Protein AF-A0A165K5C7-F1 (afdb_monomer)

pLDDT: mean 71.07, std 18.51, range [29.89, 95.25]

Secondary structure (DSSP, 8-state):
--HHHHHHHHHHHHHHHHHHHHHHHHHHHHHHHHHS-----S-THHHHHHHHHHHHHHHHHHHHHHHT--SSS-SEEE-SSSEEE-GGGHHHHIIIIIHHHHHHHHHHHHTHHHHHHHHTT-EEE-TT-TT-EEE-SSPPP----SHHHHHHHHHHHHTHHHHHHHHHHHHHHHHHHHHHHS------HHHHHHHHHHHHTHHHHHHHHHHHH-TTTTTHHHHHHTTS--------------------------------

Foldseek 3Di:
DDPVQVVQALVCLLPQLLLLLVLLVLLVVLCCCQLLVDDDDPDCVVVVVSVVVSNVLSVVLSVVLVVVDDPVDDQWDDDPPGIYGDPVVVVSVCSSHVVSLVSSLVSLVVVVVSVVQLVVVQFDQDNVHSPPTHRHPDDDDDPDDDCPVVSSVLSNLSSVLSVLSNVLRVQQSVVVCCCPPVPPVDDPPVSNVVSVVSNVCSVVVVVVSCCVSCVPVVCNVVVVVVPDDDDDDDPPDDDDPDDDPDDDPDDDDDDDDDDD

Nearest PDB structures (foldseek):
  6iiu-assembly1_A  TM=5.988E-01  e=6.735E-03  Escherichia coli
  8g94-assembly1_A  TM=5.878E-01  e=1.119E-01  Homo sapiens
  7sf8-assembly1_A  TM=6.442E-01  e=2.002E-01  Homo sapiens
  7td4-assembly1_R  TM=5.912E-01  e=3.250E-01  Homo sapiens
  7wxu-assembly1_R  TM=5.913E-01  e=6.880E+00  Homo sapiens

Mean predicted aligned error: 14.55 Å

Solvent-accessible surface area (backbone atoms only — not comparable to full-atom values): 15704 Å² total; per-residue (Å²): 134,61,71,66,52,55,52,52,22,51,52,45,57,59,48,61,29,48,58,28,48,52,52,29,50,52,39,52,52,49,44,41,38,66,72,50,62,48,78,78,71,95,59,68,60,63,64,51,49,53,52,52,53,52,51,50,52,42,53,53,50,52,52,50,52,66,72,67,55,53,94,92,49,67,64,58,38,82,48,102,88,51,44,35,75,24,77,90,48,51,78,56,49,38,76,48,32,52,49,37,45,50,53,24,42,52,50,26,57,57,51,50,56,59,50,56,36,55,76,66,65,28,65,54,61,46,91,92,42,59,85,52,73,46,78,47,95,68,83,71,86,81,87,79,88,64,74,63,61,60,51,52,55,52,50,57,58,61,50,50,55,36,52,53,48,41,69,29,44,47,57,38,50,52,53,50,48,44,59,71,74,62,78,54,92,77,68,60,67,68,61,55,49,51,30,50,52,45,39,68,43,45,64,58,51,54,52,51,49,47,50,74,72,41,40,69,81,72,47,57,50,58,64,62,51,75,77,56,76,87,78,78,88,72,85,82,76,82,80,77,83,76,82,79,83,81,77,84,84,77,84,76,86,87,81,85,83,88,88,135

Organism: NCBI:txid1314781

Sequence (260 aa):
MGDAGRMVGAIKVLTDSGSSMYSLAIAVHTFFVIVLRWMPPKNFRIPAMVVVLSWTYRLVFYAAIMGAKRPEEPLFTPTPFWCWISAAYGYARIPAFYLWLWSSTGLSILLYVPLFLCIRGNLEIDPTRPWRVALRRTPTPIEVIGPAIRIADQSRKMLMYPVVYVVLSVPFSVIRWVATFKATHVVTTPWYFLCICLHNCEGLANVLLLALTRPSILGFAMAASRGQGPIVDEPTELRFVQEDPGIPRASRRSGVDSTG

Radius of gyration: 29.46 Å; Cα contacts (8 Å, |Δi|>4): 177; chains: 1; bounding box: 70×43×120 Å

Structure (mmCIF, N/CA/C/O backbone):
data_AF-A0A165K5C7-F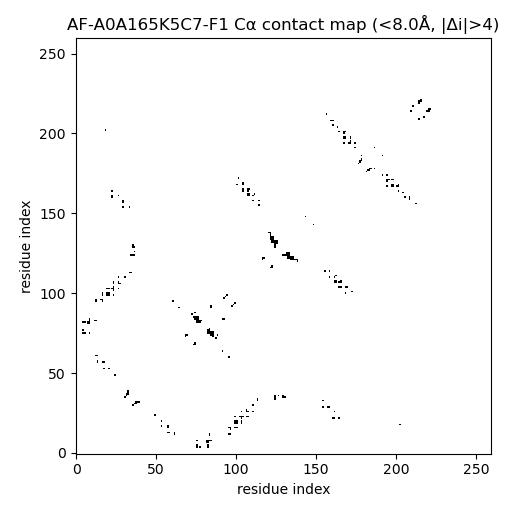1
#
_entry.id   AF-A0A165K5C7-F1
#
loop_
_atom_site.group_PDB
_atom_site.id
_atom_site.type_symbol
_atom_site.label_atom_id
_atom_site.label_alt_id
_atom_site.label_comp_id
_atom_site.label_asym_id
_atom_site.label_entity_id
_atom_site.label_seq_id
_atom_site.pdbx_PDB_ins_code
_atom_site.Cartn_x
_atom_site.Cartn_y
_atom_site.Cartn_z
_atom_site.occupancy
_atom_site.B_iso_or_equiv
_atom_site.auth_seq_id
_atom_site.auth_comp_id
_atom_site.auth_asym_id
_atom_site.auth_atom_id
_atom_site.pdbx_PDB_model_num
ATOM 1 N N . MET A 1 1 ? 22.311 -7.201 -19.998 1.00 55.28 1 MET A N 1
ATOM 2 C CA . MET A 1 1 ? 21.533 -7.127 -18.741 1.00 55.28 1 MET A CA 1
ATOM 3 C C . MET A 1 1 ? 21.196 -8.554 -18.345 1.00 55.28 1 MET A C 1
ATOM 5 O O . MET A 1 1 ? 20.524 -9.216 -19.121 1.00 55.28 1 MET A O 1
ATOM 9 N N . GLY A 1 2 ? 21.773 -9.062 -17.252 1.00 71.62 2 GLY A N 1
ATOM 10 C CA . GLY A 1 2 ? 21.650 -10.480 -16.888 1.00 71.62 2 GLY A CA 1
ATOM 11 C C . GLY A 1 2 ? 20.235 -10.868 -16.449 1.00 71.62 2 GLY A C 1
ATOM 12 O O . GLY A 1 2 ? 19.449 -10.008 -16.039 1.00 71.62 2 GLY A O 1
ATOM 13 N N . ASP A 1 3 ? 19.930 -12.164 -16.497 1.00 77.06 3 ASP A N 1
ATOM 14 C CA . ASP A 1 3 ? 18.620 -12.724 -16.135 1.00 77.06 3 ASP A CA 1
ATOM 15 C C . ASP A 1 3 ? 18.185 -12.356 -14.707 1.00 77.06 3 ASP A C 1
ATOM 17 O O . ASP A 1 3 ? 17.008 -12.082 -14.461 1.00 77.06 3 ASP A O 1
ATOM 21 N N . ALA A 1 4 ? 19.147 -12.198 -13.792 1.00 81.06 4 ALA A N 1
ATOM 22 C CA . ALA A 1 4 ? 18.910 -11.774 -12.413 1.00 81.06 4 ALA A CA 1
ATOM 23 C C . ALA A 1 4 ? 18.189 -10.414 -12.304 1.00 81.06 4 ALA A C 1
ATOM 25 O O . ALA A 1 4 ? 17.274 -10.256 -11.498 1.00 81.06 4 ALA A O 1
ATOM 26 N N . GLY A 1 5 ? 18.539 -9.433 -13.146 1.00 80.06 5 GLY A N 1
ATOM 27 C CA . GLY A 1 5 ? 17.901 -8.112 -13.114 1.00 80.06 5 GLY A CA 1
ATOM 28 C C . GLY A 1 5 ? 16.431 -8.166 -13.535 1.00 80.06 5 GLY A C 1
ATOM 29 O O . GLY A 1 5 ? 15.583 -7.491 -12.952 1.00 80.06 5 GLY A O 1
ATOM 30 N N . ARG A 1 6 ? 16.113 -9.031 -14.506 1.00 81.31 6 ARG A N 1
ATOM 31 C CA . ARG A 1 6 ? 14.739 -9.246 -14.979 1.00 81.31 6 ARG A CA 1
ATOM 32 C C . ARG A 1 6 ? 13.891 -9.935 -13.913 1.00 81.31 6 ARG A C 1
ATOM 34 O O . ARG A 1 6 ? 12.745 -9.541 -13.724 1.00 81.31 6 ARG A O 1
ATOM 41 N N . MET A 1 7 ? 14.456 -10.908 -13.196 1.00 85.12 7 MET A N 1
ATOM 42 C CA . MET A 1 7 ? 13.775 -11.578 -12.084 1.00 85.12 7 MET A CA 1
ATOM 43 C C . MET A 1 7 ? 13.461 -10.609 -10.943 1.00 85.12 7 MET A C 1
ATOM 45 O O . MET A 1 7 ? 12.312 -10.531 -10.513 1.00 85.12 7 MET A O 1
ATOM 49 N N . VAL A 1 8 ? 14.445 -9.818 -10.500 1.00 87.50 8 VAL A N 1
ATOM 50 C CA . VAL A 1 8 ? 14.244 -8.817 -9.438 1.00 87.50 8 VAL A CA 1
ATOM 51 C C . VAL A 1 8 ? 13.186 -7.793 -9.851 1.00 87.50 8 VAL A C 1
ATOM 53 O O . VAL A 1 8 ? 12.290 -7.495 -9.066 1.00 87.50 8 VAL A O 1
ATOM 56 N N . GLY A 1 9 ? 13.238 -7.295 -11.092 1.00 85.31 9 GLY A N 1
ATOM 57 C CA . GLY A 1 9 ? 12.239 -6.358 -11.611 1.00 85.31 9 GLY A CA 1
ATOM 58 C C . GLY A 1 9 ? 10.826 -6.951 -11.666 1.00 85.31 9 GLY A C 1
ATOM 59 O O . GLY A 1 9 ? 9.867 -6.291 -11.268 1.00 85.31 9 GLY A O 1
ATOM 60 N N . ALA A 1 10 ? 10.693 -8.206 -12.105 1.00 86.62 10 ALA A N 1
ATOM 61 C CA . ALA A 1 10 ? 9.409 -8.900 -12.172 1.00 86.62 10 ALA A CA 1
ATOM 62 C C . ALA A 1 10 ? 8.797 -9.129 -10.784 1.00 86.62 10 ALA A C 1
ATOM 64 O O . ALA A 1 10 ? 7.625 -8.813 -10.576 1.00 86.62 10 ALA A O 1
ATOM 65 N N . ILE A 1 11 ? 9.600 -9.619 -9.833 1.00 88.81 11 ILE A N 1
ATOM 66 C CA . ILE A 1 11 ? 9.176 -9.803 -8.440 1.00 88.81 11 ILE A CA 1
ATOM 67 C C . ILE A 1 11 ? 8.688 -8.470 -7.889 1.00 88.81 11 ILE A C 1
ATOM 69 O O . ILE A 1 11 ? 7.572 -8.390 -7.389 1.00 88.81 11 ILE A O 1
ATOM 73 N N . LYS A 1 12 ? 9.477 -7.411 -8.077 1.00 86.44 12 LYS A N 1
ATOM 74 C CA . LYS A 1 12 ? 9.163 -6.088 -7.552 1.00 86.44 12 LYS A CA 1
ATOM 75 C C . LYS A 1 12 ? 7.816 -5.560 -8.054 1.00 86.44 12 LYS A C 1
ATOM 77 O O . LYS A 1 12 ? 7.024 -5.076 -7.257 1.00 86.44 12 LYS A O 1
ATOM 82 N N . VAL A 1 13 ? 7.502 -5.709 -9.344 1.00 87.00 13 VAL A N 1
ATOM 83 C CA . VAL A 1 13 ? 6.196 -5.295 -9.902 1.00 87.00 13 VAL A CA 1
ATOM 84 C C . VAL A 1 13 ? 5.028 -6.094 -9.306 1.00 87.00 13 VAL A C 1
ATOM 86 O O . VAL A 1 13 ? 3.973 -5.525 -9.024 1.00 87.00 13 VAL A O 1
ATOM 89 N N . LEU A 1 14 ? 5.209 -7.400 -9.089 1.00 88.06 14 LEU A N 1
ATOM 90 C CA . LEU A 1 14 ? 4.179 -8.274 -8.516 1.00 88.06 14 LEU A CA 1
ATOM 91 C C . LEU A 1 14 ? 3.969 -8.058 -7.010 1.00 88.06 14 LEU A C 1
ATOM 93 O O . LEU A 1 14 ? 2.871 -8.307 -6.499 1.00 88.06 14 LEU A O 1
ATOM 97 N N . THR A 1 15 ? 5.005 -7.635 -6.285 1.00 87.81 15 THR A N 1
ATOM 98 C CA . THR A 1 15 ? 4.965 -7.520 -4.822 1.00 87.81 15 THR A CA 1
ATOM 99 C C . THR A 1 15 ? 4.727 -6.100 -4.327 1.00 87.81 15 THR A C 1
ATOM 101 O O . THR A 1 15 ? 3.954 -5.943 -3.386 1.00 87.81 15 THR A O 1
ATOM 104 N N . ASP A 1 16 ? 5.323 -5.076 -4.950 1.00 84.25 16 ASP A N 1
ATOM 105 C CA . ASP A 1 16 ? 5.292 -3.693 -4.440 1.00 84.25 16 ASP A CA 1
ATOM 106 C C . ASP A 1 16 ? 3.865 -3.130 -4.353 1.00 84.25 16 ASP A C 1
ATOM 108 O O . ASP A 1 16 ? 3.520 -2.461 -3.386 1.00 84.25 16 ASP A O 1
ATOM 112 N N . SER A 1 17 ? 3.003 -3.414 -5.334 1.00 87.62 17 SER A N 1
ATOM 113 C CA . SER A 1 17 ? 1.597 -2.974 -5.295 1.00 87.62 17 SER A CA 1
ATOM 114 C C . SER A 1 17 ? 0.776 -3.690 -4.225 1.00 87.62 17 SER A C 1
ATOM 116 O O . SER A 1 17 ? -0.195 -3.132 -3.717 1.00 87.62 17 SER A O 1
ATOM 118 N N . GLY A 1 18 ? 1.157 -4.920 -3.869 1.00 89.06 18 GLY A N 1
ATOM 119 C CA . GLY A 1 18 ? 0.399 -5.766 -2.955 1.00 89.06 18 GLY A CA 1
ATOM 120 C C . GLY A 1 18 ? 0.256 -5.145 -1.569 1.00 89.06 18 GLY A C 1
ATOM 121 O O . GLY A 1 18 ? -0.857 -5.094 -1.049 1.00 89.06 18 GLY A O 1
ATOM 122 N N . SER A 1 19 ? 1.345 -4.628 -0.989 1.00 86.56 19 SER A N 1
ATOM 123 C CA . SER A 1 19 ? 1.307 -3.994 0.337 1.00 86.56 19 SER A CA 1
ATOM 124 C C . SER A 1 19 ? 0.329 -2.821 0.366 1.00 86.56 19 SER A C 1
ATOM 126 O O . SER A 1 19 ? -0.577 -2.806 1.196 1.00 86.56 19 SER A O 1
ATOM 128 N N . SER A 1 20 ? 0.421 -1.898 -0.596 1.00 89.44 20 SER A N 1
ATOM 129 C CA . SER A 1 20 ? -0.480 -0.745 -0.677 1.00 89.44 20 SER A CA 1
ATOM 130 C C . SER A 1 20 ? -1.939 -1.144 -0.922 1.00 89.44 20 SER A C 1
ATOM 132 O O . SER A 1 20 ? -2.830 -0.517 -0.354 1.00 89.44 20 SER A O 1
ATOM 134 N N . MET A 1 21 ? -2.208 -2.190 -1.715 1.00 91.62 21 MET A N 1
ATOM 135 C CA . MET A 1 21 ? -3.568 -2.711 -1.928 1.00 91.62 21 MET A CA 1
ATOM 136 C C . MET A 1 21 ? -4.180 -3.263 -0.637 1.00 91.62 21 MET A C 1
ATOM 138 O O . MET A 1 21 ? -5.334 -2.964 -0.324 1.00 91.62 21 MET A O 1
ATOM 142 N N . TYR A 1 22 ? -3.416 -4.039 0.138 1.00 89.94 22 TYR A N 1
ATOM 143 C CA . TYR A 1 22 ? -3.890 -4.567 1.418 1.00 89.94 22 TYR A CA 1
ATOM 144 C C . TYR A 1 22 ? -4.048 -3.462 2.466 1.00 89.94 22 TYR A C 1
ATOM 146 O O . TYR A 1 22 ? -5.064 -3.434 3.157 1.00 89.94 22 TYR A O 1
ATOM 154 N N . SER A 1 23 ? -3.111 -2.514 2.53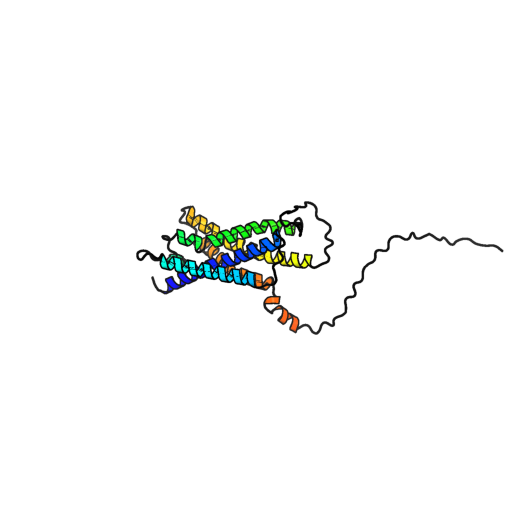6 1.00 88.44 23 SER A N 1
ATOM 155 C CA . SER A 1 23 ? -3.212 -1.338 3.408 1.00 88.44 23 SER A CA 1
ATOM 156 C C . SER A 1 23 ? -4.439 -0.485 3.061 1.00 88.44 23 SER A C 1
ATOM 158 O O . SER A 1 23 ? -5.191 -0.101 3.957 1.00 88.44 23 SER A O 1
ATOM 160 N N . LEU A 1 24 ? -4.733 -0.287 1.768 1.00 91.06 24 LEU A N 1
ATOM 161 C CA . LEU A 1 24 ? -5.956 0.377 1.313 1.00 91.06 24 LEU A CA 1
ATOM 162 C C . LEU A 1 24 ? -7.204 -0.402 1.738 1.00 91.06 24 LEU A C 1
ATOM 164 O O . LEU A 1 24 ? -8.142 0.194 2.256 1.00 91.06 24 LEU A O 1
ATOM 168 N N . ALA A 1 25 ? -7.226 -1.724 1.563 1.00 91.75 25 ALA A N 1
ATOM 169 C CA . ALA A 1 25 ? -8.362 -2.547 1.969 1.00 91.75 25 ALA A CA 1
ATOM 170 C C . ALA A 1 25 ? -8.606 -2.495 3.488 1.00 91.75 25 ALA A C 1
ATOM 172 O O . ALA A 1 25 ? -9.755 -2.387 3.921 1.00 91.75 25 ALA A O 1
ATOM 173 N N . ILE A 1 26 ? -7.540 -2.514 4.296 1.00 87.81 26 ILE A N 1
ATOM 174 C CA . ILE A 1 26 ? -7.612 -2.335 5.752 1.00 87.81 26 ILE A CA 1
ATOM 175 C C . ILE A 1 26 ? -8.158 -0.946 6.085 1.00 87.81 26 ILE A C 1
ATOM 177 O O . ILE A 1 26 ? -9.046 -0.832 6.930 1.00 87.81 26 ILE A O 1
ATOM 181 N N . ALA A 1 27 ? -7.682 0.101 5.412 1.00 88.31 27 ALA A N 1
ATOM 182 C CA . ALA A 1 27 ? -8.164 1.463 5.606 1.00 88.31 27 ALA A CA 1
ATOM 183 C C . ALA A 1 27 ? -9.653 1.597 5.234 1.00 88.31 27 ALA A C 1
ATOM 185 O O . ALA A 1 27 ? -10.439 2.113 6.026 1.00 88.31 27 ALA A O 1
ATOM 186 N N . VAL A 1 28 ? -10.081 1.052 4.093 1.00 89.69 28 VAL A N 1
ATOM 187 C CA . VAL A 1 28 ? -11.492 1.019 3.674 1.00 89.69 28 VAL A CA 1
ATOM 188 C C . VAL A 1 28 ? -12.341 0.285 4.708 1.00 89.69 28 VAL A C 1
ATOM 190 O O . VAL A 1 28 ? -13.341 0.818 5.181 1.00 89.69 28 VAL A O 1
ATOM 193 N N . HIS A 1 29 ? -11.929 -0.917 5.112 1.00 86.94 29 HIS A N 1
ATOM 194 C CA . HIS A 1 29 ? -12.635 -1.688 6.131 1.00 86.94 29 HIS A CA 1
ATOM 195 C C . HIS A 1 29 ? -12.771 -0.901 7.440 1.00 86.94 29 HIS A C 1
ATOM 197 O O . HIS A 1 29 ? -13.857 -0.809 8.007 1.00 86.94 29 HIS A O 1
ATOM 203 N N . THR A 1 30 ? -11.682 -0.276 7.879 1.00 83.44 30 THR A N 1
ATOM 204 C CA . THR A 1 30 ? -11.642 0.548 9.089 1.00 83.44 30 THR A CA 1
ATOM 205 C C . THR A 1 30 ? -12.556 1.769 8.969 1.00 83.44 30 THR A C 1
ATOM 207 O O . THR A 1 30 ? -13.267 2.092 9.917 1.00 83.44 30 THR A O 1
ATOM 210 N N . PHE A 1 31 ? -12.623 2.403 7.795 1.00 84.19 31 PHE A N 1
ATOM 211 C CA . PHE A 1 31 ? -13.545 3.504 7.517 1.00 84.19 31 PHE A CA 1
ATOM 212 C C . PHE A 1 31 ? -15.005 3.067 7.675 1.00 84.19 31 PHE A C 1
ATOM 214 O O . PHE A 1 31 ? -15.758 3.710 8.403 1.00 84.19 31 PHE A O 1
ATOM 221 N N . PHE A 1 32 ? -15.398 1.942 7.071 1.00 82.69 32 PHE A N 1
ATOM 222 C CA . PHE A 1 32 ? -16.753 1.402 7.216 1.00 82.69 32 PHE A CA 1
ATOM 223 C C . PHE A 1 32 ? -17.087 1.055 8.675 1.00 82.69 32 PHE A C 1
ATOM 225 O O . PHE A 1 32 ? -18.177 1.362 9.156 1.00 82.69 32 PHE A O 1
ATOM 232 N N . VAL A 1 33 ? -16.150 0.450 9.405 1.00 78.19 33 VAL A N 1
ATOM 233 C CA . VAL A 1 33 ? -16.368 0.064 10.806 1.00 78.19 33 VAL A CA 1
ATOM 234 C C . VAL A 1 33 ? -16.484 1.284 11.722 1.00 78.19 33 VAL A C 1
ATOM 236 O O . VAL A 1 33 ? -17.294 1.273 12.642 1.00 78.19 33 VAL A O 1
ATOM 239 N N . ILE A 1 34 ? -15.710 2.344 11.491 1.00 75.12 34 ILE A N 1
ATOM 240 C CA . ILE A 1 34 ? -15.653 3.492 12.408 1.00 75.12 34 ILE A CA 1
ATOM 241 C C . ILE A 1 34 ? -16.660 4.574 12.028 1.00 75.12 34 ILE A C 1
ATOM 243 O O . ILE A 1 34 ? -17.412 5.041 12.880 1.00 75.12 34 ILE A O 1
ATOM 247 N N . VAL A 1 35 ? -16.689 4.966 10.754 1.00 73.12 35 VAL A N 1
ATOM 248 C CA . VAL A 1 35 ? -17.531 6.067 10.263 1.00 73.12 35 VAL A CA 1
ATOM 249 C C . VAL A 1 35 ? -18.953 5.602 9.994 1.00 73.12 35 VAL A C 1
ATOM 251 O O . VAL A 1 35 ? -19.889 6.349 10.236 1.00 73.12 35 VAL A O 1
ATOM 254 N N . LEU A 1 36 ? -19.134 4.368 9.521 1.00 69.75 36 LEU A N 1
ATOM 255 C CA . LEU A 1 36 ? -20.464 3.831 9.219 1.00 69.75 36 LEU A CA 1
ATOM 256 C C . LEU A 1 36 ? -20.966 2.857 10.295 1.00 69.75 36 LEU A C 1
ATOM 258 O O . LEU A 1 36 ? -22.049 2.297 10.136 1.00 69.75 36 LEU A O 1
ATOM 262 N N . ARG A 1 37 ? -20.196 2.650 11.381 1.00 68.69 37 ARG A N 1
ATOM 263 C CA . ARG A 1 37 ? -20.470 1.677 12.461 1.00 68.69 37 ARG A CA 1
ATOM 264 C C . ARG A 1 37 ? -20.889 0.301 11.943 1.00 68.69 37 ARG A C 1
ATOM 266 O O . ARG A 1 37 ? -21.664 -0.415 12.578 1.00 68.69 37 ARG A O 1
ATOM 273 N N . TRP A 1 38 ? -20.366 -0.081 10.779 1.00 70.00 38 TRP A N 1
ATOM 274 C CA . TRP A 1 38 ? -20.723 -1.341 10.159 1.00 70.00 38 TRP A CA 1
ATOM 275 C C . TRP A 1 38 ? -20.152 -2.500 10.971 1.00 70.00 38 TRP A C 1
ATOM 277 O O . TRP A 1 38 ? -18.951 -2.555 11.238 1.00 70.00 38 TRP A O 1
ATOM 287 N N . MET A 1 39 ? -21.015 -3.440 11.352 1.00 71.44 39 MET A N 1
ATOM 288 C CA . MET A 1 39 ? -20.602 -4.681 11.995 1.00 71.44 39 MET A CA 1
ATOM 289 C C . MET A 1 39 ? -20.268 -5.698 10.903 1.00 71.44 39 MET A C 1
ATOM 291 O O . MET A 1 39 ? -21.179 -6.172 10.216 1.00 71.44 39 MET A O 1
ATOM 295 N N . PRO A 1 40 ? -18.984 -6.038 10.699 1.00 71.38 40 PRO A N 1
ATOM 296 C CA . PRO A 1 40 ? -18.625 -6.961 9.645 1.00 71.38 40 PRO A CA 1
ATOM 297 C C . PRO A 1 40 ? -19.199 -8.349 9.956 1.00 71.38 40 PRO A C 1
ATOM 299 O O . PRO A 1 40 ? -19.090 -8.825 11.093 1.00 71.38 40 PRO A O 1
ATOM 302 N N . PRO A 1 41 ? -19.792 -9.031 8.962 1.00 76.81 41 PRO A N 1
ATOM 303 C CA . PRO A 1 41 ? -20.231 -10.403 9.146 1.00 76.81 41 PRO A CA 1
ATOM 304 C C . PRO A 1 41 ? -19.017 -11.278 9.481 1.00 76.81 41 PRO A C 1
ATOM 306 O O . PRO A 1 41 ? -17.944 -11.104 8.905 1.00 76.81 41 PRO A O 1
ATOM 309 N N . LYS A 1 42 ? -19.189 -12.274 10.359 1.00 76.88 42 LYS A N 1
ATOM 310 C CA . LYS A 1 42 ? -18.120 -13.216 10.766 1.00 76.88 42 LYS A CA 1
ATOM 311 C C . LYS A 1 42 ? -17.615 -14.120 9.624 1.00 76.88 42 LYS A C 1
ATOM 313 O O . LYS A 1 42 ? -16.786 -14.998 9.839 1.00 76.88 42 LYS A O 1
ATOM 318 N N . ASN A 1 43 ? -18.119 -13.921 8.411 1.00 84.12 43 ASN A N 1
ATOM 319 C CA . ASN A 1 43 ? -17.845 -14.752 7.254 1.00 84.12 43 ASN A CA 1
ATOM 320 C C . ASN A 1 43 ? -16.503 -14.365 6.624 1.00 84.12 43 ASN A C 1
ATOM 322 O O . ASN A 1 43 ? -16.264 -13.201 6.308 1.00 84.12 43 ASN A O 1
ATOM 326 N N . PHE A 1 44 ? -15.676 -15.360 6.300 1.00 85.56 44 PHE A N 1
ATOM 327 C CA . PHE A 1 44 ? -14.377 -15.154 5.643 1.00 85.56 44 PHE A CA 1
ATOM 328 C C . PHE A 1 44 ? -14.478 -14.733 4.158 1.00 85.56 44 PHE A C 1
ATOM 330 O O . PHE A 1 44 ? -13.475 -14.578 3.468 1.00 85.56 44 PHE A O 1
ATOM 337 N N . ARG A 1 45 ? -15.694 -14.510 3.642 1.00 88.56 45 ARG A N 1
ATOM 338 C CA . ARG A 1 45 ? -15.940 -14.186 2.227 1.00 88.56 45 ARG A CA 1
ATOM 339 C C . ARG A 1 45 ? -15.307 -12.859 1.805 1.00 88.56 45 ARG A C 1
ATOM 341 O O . ARG A 1 45 ? -14.684 -12.802 0.754 1.00 88.56 45 ARG A O 1
ATOM 348 N N . ILE A 1 46 ? -15.436 -11.813 2.624 1.00 88.31 46 ILE A N 1
ATOM 349 C CA . ILE A 1 46 ? -14.897 -10.477 2.318 1.00 88.31 46 ILE A CA 1
ATOM 350 C C . ILE A 1 46 ? -13.361 -10.491 2.232 1.00 88.31 46 ILE A C 1
ATOM 352 O O . ILE A 1 46 ? -12.844 -10.077 1.195 1.00 88.31 46 ILE A O 1
ATOM 356 N N . PRO A 1 47 ? -12.606 -10.979 3.243 1.00 89.19 47 PRO A N 1
ATOM 357 C CA . PRO A 1 47 ? -11.148 -11.019 3.139 1.00 89.19 47 PRO A CA 1
ATOM 358 C C . PRO A 1 47 ? -10.670 -11.941 2.010 1.00 89.19 47 PRO A C 1
ATOM 360 O O . PRO A 1 47 ? -9.756 -11.563 1.280 1.00 89.19 47 PRO A O 1
ATOM 363 N N . ALA A 1 48 ? -11.315 -13.095 1.793 1.00 91.69 48 ALA A N 1
ATOM 364 C CA . ALA A 1 48 ? -10.986 -13.971 0.666 1.00 91.69 48 ALA A CA 1
ATOM 365 C C . ALA A 1 48 ? -11.184 -13.268 -0.688 1.00 91.69 48 ALA A C 1
ATOM 367 O O . ALA A 1 48 ? -10.300 -13.315 -1.540 1.00 91.69 48 ALA A O 1
ATOM 368 N N . MET A 1 49 ? -12.303 -12.558 -0.866 1.00 93.12 49 MET A N 1
ATOM 369 C CA . MET A 1 49 ? -12.585 -11.781 -2.074 1.00 93.12 49 MET A CA 1
ATOM 370 C C . MET A 1 49 ? -11.524 -10.701 -2.311 1.00 93.12 49 MET A C 1
ATOM 372 O O . MET A 1 49 ? -11.025 -10.578 -3.426 1.00 93.12 49 MET A O 1
ATOM 376 N N . VAL A 1 50 ? -11.133 -9.953 -1.273 1.00 93.62 50 VAL A N 1
ATOM 377 C CA . VAL A 1 50 ? -10.080 -8.928 -1.377 1.00 93.62 50 VAL A CA 1
ATOM 378 C C . VAL A 1 50 ? -8.760 -9.547 -1.834 1.00 93.62 50 VAL A C 1
ATOM 380 O O . VAL A 1 50 ? -8.124 -9.019 -2.746 1.00 93.62 50 VAL A O 1
ATOM 383 N N . VAL A 1 51 ? -8.355 -10.679 -1.254 1.00 93.75 51 VAL A N 1
ATOM 384 C CA . VAL A 1 51 ? -7.120 -11.382 -1.636 1.00 93.75 51 VAL A CA 1
ATOM 385 C C . VAL A 1 51 ? -7.178 -11.854 -3.090 1.00 93.75 51 VAL A C 1
ATOM 387 O O . VAL A 1 51 ? -6.250 -11.582 -3.852 1.00 93.75 51 VAL A O 1
ATOM 390 N N . VAL A 1 52 ? -8.271 -12.502 -3.501 1.00 95.25 52 VAL A N 1
ATOM 391 C CA . VAL A 1 52 ? -8.444 -13.006 -4.874 1.00 95.25 52 VAL A CA 1
ATOM 392 C C . VAL A 1 52 ? -8.426 -11.865 -5.890 1.00 95.25 52 VAL A C 1
ATOM 394 O O . VAL A 1 52 ? -7.690 -11.944 -6.874 1.00 95.25 52 VAL A O 1
ATOM 397 N N . LEU A 1 53 ? -9.163 -10.779 -5.644 1.00 94.56 53 LEU A N 1
ATOM 398 C CA . LEU A 1 53 ? -9.170 -9.605 -6.522 1.00 94.56 53 LEU A CA 1
ATOM 399 C C . LEU A 1 53 ? -7.782 -8.961 -6.608 1.00 94.56 53 LEU A C 1
ATOM 401 O O . LEU A 1 53 ? -7.336 -8.595 -7.695 1.00 94.56 53 LEU A O 1
ATOM 405 N N . SER A 1 54 ? -7.065 -8.890 -5.484 1.00 93.50 54 SER A N 1
ATOM 406 C CA . SER A 1 54 ? -5.726 -8.300 -5.430 1.00 93.50 54 SER A CA 1
ATOM 407 C C . SER A 1 54 ? -4.697 -9.126 -6.199 1.00 93.50 54 SER A C 1
ATOM 409 O O . SER A 1 54 ? -3.842 -8.573 -6.885 1.00 93.50 54 SER A O 1
ATOM 411 N N . TRP A 1 55 ? -4.748 -10.456 -6.105 1.00 94.75 55 TRP A N 1
ATOM 412 C CA . TRP A 1 55 ? -3.907 -11.340 -6.919 1.00 94.75 55 TRP A CA 1
ATOM 413 C C . TRP A 1 55 ? -4.272 -11.282 -8.397 1.00 94.75 55 TRP A C 1
ATOM 415 O O . TRP A 1 55 ? -3.382 -11.134 -9.231 1.00 94.75 55 TRP A O 1
ATOM 425 N N . THR A 1 56 ? -5.565 -11.332 -8.716 1.00 95.06 56 THR A N 1
ATOM 426 C CA . THR A 1 56 ? -6.054 -11.287 -10.100 1.00 95.06 56 THR A CA 1
ATOM 427 C C . THR A 1 56 ? -5.595 -10.010 -10.792 1.00 95.06 56 THR A C 1
ATOM 429 O O . THR A 1 56 ? -5.003 -10.079 -11.863 1.00 95.06 56 THR A O 1
ATOM 432 N N . TYR A 1 57 ? -5.772 -8.852 -10.148 1.00 93.88 57 TYR A N 1
ATOM 433 C CA . TYR A 1 57 ? -5.299 -7.574 -10.676 1.00 93.88 57 TYR A CA 1
ATOM 434 C C . TYR A 1 57 ? -3.793 -7.594 -10.967 1.00 93.88 57 TYR A C 1
ATOM 436 O O . TYR A 1 57 ? -3.381 -7.245 -12.069 1.00 93.88 57 TYR A O 1
ATOM 444 N N . ARG A 1 58 ? -2.967 -8.048 -10.014 1.00 92.94 58 ARG A N 1
ATOM 445 C CA . ARG A 1 58 ? -1.500 -8.055 -10.157 1.00 92.94 58 ARG A CA 1
ATOM 446 C C . ARG A 1 58 ? -1.024 -8.991 -11.265 1.00 92.94 58 ARG A C 1
ATOM 448 O O . ARG A 1 58 ? -0.138 -8.619 -12.029 1.00 92.94 58 ARG A O 1
ATOM 455 N N . LEU A 1 59 ? -1.629 -10.173 -11.382 1.00 93.38 59 LEU A N 1
ATOM 456 C CA . LEU A 1 59 ? -1.298 -11.142 -12.428 1.00 93.38 59 LEU A CA 1
ATOM 457 C C . LEU A 1 59 ? -1.723 -10.651 -13.815 1.00 93.38 59 LEU A C 1
ATOM 459 O O . LEU A 1 59 ? -0.918 -10.688 -14.743 1.00 93.38 59 LEU A O 1
ATOM 463 N N . VAL A 1 60 ? -2.951 -10.139 -13.948 1.00 93.19 60 VAL A N 1
ATOM 464 C CA . VAL A 1 60 ? -3.460 -9.582 -15.212 1.00 93.19 60 VAL A CA 1
ATOM 465 C C . VAL A 1 60 ? -2.629 -8.377 -15.638 1.00 93.19 60 VAL A C 1
ATOM 467 O O . VAL A 1 60 ? -2.230 -8.275 -16.795 1.00 93.19 60 VAL A O 1
ATOM 470 N N . PHE A 1 61 ? -2.310 -7.487 -14.701 1.00 91.31 61 PHE A N 1
ATOM 471 C CA . PHE A 1 61 ? -1.491 -6.314 -14.968 1.00 91.31 61 PHE A CA 1
ATOM 472 C C . PHE A 1 61 ? -0.064 -6.689 -15.393 1.00 91.31 61 PHE A C 1
ATOM 474 O O . PHE A 1 61 ? 0.453 -6.150 -16.372 1.00 91.31 61 PHE A O 1
ATOM 481 N N . TYR A 1 62 ? 0.559 -7.654 -14.712 1.00 90.62 62 TYR A N 1
ATOM 482 C CA . TYR A 1 62 ? 1.875 -8.164 -15.096 1.00 90.62 62 TYR A CA 1
ATOM 483 C C . TYR A 1 62 ? 1.858 -8.798 -16.495 1.00 90.62 62 TYR A C 1
ATOM 485 O O . TYR A 1 62 ? 2.722 -8.490 -17.317 1.00 90.62 62 TYR A O 1
ATOM 493 N N . ALA A 1 63 ? 0.848 -9.619 -16.800 1.00 90.81 63 ALA A N 1
ATOM 494 C CA . ALA A 1 63 ? 0.669 -10.206 -18.126 1.00 90.81 63 ALA A CA 1
ATOM 495 C C . ALA A 1 63 ? 0.482 -9.131 -19.212 1.00 90.81 63 ALA A C 1
ATOM 497 O O . ALA A 1 63 ? 1.104 -9.216 -20.271 1.00 90.81 63 ALA A O 1
ATOM 498 N N . ALA A 1 64 ? -0.298 -8.082 -18.931 1.00 89.88 64 ALA A N 1
ATOM 499 C CA . ALA A 1 64 ? -0.512 -6.966 -19.850 1.00 89.88 64 ALA A CA 1
ATOM 500 C C . ALA A 1 64 ? 0.788 -6.205 -20.156 1.00 89.88 64 ALA A C 1
ATOM 502 O O . ALA A 1 64 ? 1.068 -5.909 -21.316 1.00 89.88 64 ALA A O 1
ATOM 503 N N . ILE A 1 65 ? 1.624 -5.940 -19.145 1.00 87.81 65 ILE A N 1
ATOM 504 C CA . ILE A 1 65 ? 2.933 -5.301 -19.349 1.00 87.81 65 ILE A CA 1
ATOM 505 C C . ILE A 1 65 ? 3.857 -6.192 -20.183 1.00 87.81 65 ILE A C 1
ATOM 507 O O . ILE A 1 65 ? 4.545 -5.704 -21.079 1.00 87.81 65 ILE A O 1
ATOM 511 N N . MET A 1 66 ? 3.883 -7.494 -19.894 1.00 86.56 66 MET A N 1
ATOM 512 C CA . MET A 1 66 ? 4.704 -8.443 -20.644 1.00 86.56 66 MET A CA 1
ATOM 513 C C . MET A 1 66 ? 4.268 -8.543 -22.111 1.00 86.56 66 MET A C 1
ATOM 515 O O . MET A 1 66 ? 5.129 -8.648 -22.983 1.00 86.56 66 MET A O 1
ATOM 519 N N . GLY A 1 67 ? 2.963 -8.447 -22.389 1.00 85.12 67 GLY A N 1
ATOM 520 C CA . GLY A 1 67 ? 2.412 -8.384 -23.746 1.00 85.12 67 GLY A CA 1
ATOM 521 C C . GLY A 1 67 ? 2.660 -7.050 -24.459 1.00 85.12 67 GLY A C 1
ATOM 522 O O . GLY A 1 67 ? 2.844 -7.029 -25.670 1.00 85.12 67 GLY A O 1
ATOM 523 N N . ALA A 1 68 ? 2.734 -5.939 -23.722 1.00 83.50 68 ALA A N 1
ATOM 524 C CA . ALA A 1 68 ? 3.018 -4.605 -24.260 1.00 83.50 68 ALA A CA 1
ATOM 525 C C . ALA A 1 68 ? 4.522 -4.310 -24.443 1.00 83.50 68 ALA A C 1
ATOM 527 O O . ALA A 1 68 ? 4.900 -3.186 -24.792 1.00 83.50 68 ALA A O 1
ATOM 528 N N . LYS A 1 69 ? 5.396 -5.294 -24.190 1.00 82.62 69 LYS A N 1
ATOM 529 C CA . LYS A 1 69 ? 6.848 -5.157 -24.326 1.00 82.62 69 LYS A CA 1
ATOM 530 C C . LYS A 1 69 ? 7.223 -4.865 -25.783 1.00 82.62 69 LYS A C 1
ATOM 532 O O . LYS A 1 69 ? 7.013 -5.695 -26.663 1.00 82.62 69 LYS A O 1
ATOM 537 N N . ARG A 1 70 ? 7.887 -3.732 -26.019 1.00 80.56 70 ARG A N 1
ATOM 538 C CA . ARG A 1 70 ? 8.508 -3.420 -27.313 1.00 80.56 70 ARG A CA 1
ATOM 539 C C . ARG A 1 70 ? 9.869 -4.124 -27.444 1.00 80.56 70 ARG A C 1
ATOM 541 O O . ARG A 1 70 ? 10.588 -4.212 -26.447 1.00 80.56 70 ARG A O 1
ATOM 548 N N . PRO A 1 71 ? 10.250 -4.616 -28.639 1.00 75.31 71 PRO A N 1
ATOM 549 C CA . PRO A 1 71 ? 11.555 -5.247 -28.860 1.00 75.31 71 PRO A CA 1
ATOM 550 C C . PRO A 1 71 ? 12.729 -4.283 -28.661 1.00 75.31 71 PRO A C 1
ATOM 552 O O . PRO A 1 71 ? 13.793 -4.696 -28.211 1.00 75.31 71 PRO A O 1
ATOM 555 N N . GLU A 1 72 ? 12.510 -3.007 -28.977 1.00 78.25 72 GLU A N 1
ATOM 556 C CA . GLU A 1 72 ? 13.556 -1.982 -29.065 1.00 78.25 72 GLU A CA 1
ATOM 557 C C . GLU A 1 72 ? 13.925 -1.373 -27.708 1.00 78.25 72 GLU A C 1
ATOM 559 O O . GLU A 1 72 ? 15.001 -0.803 -27.554 1.00 78.25 72 GLU A O 1
ATOM 564 N N . GLU A 1 73 ? 13.067 -1.541 -26.697 1.00 81.19 73 GLU A N 1
ATOM 565 C CA . GLU A 1 73 ? 13.263 -0.938 -25.383 1.00 81.19 73 GLU A CA 1
ATOM 566 C C . GLU A 1 73 ? 13.170 -1.967 -24.251 1.00 81.19 73 GLU A C 1
ATOM 568 O O . GLU A 1 73 ? 12.149 -2.657 -24.114 1.00 81.19 73 GLU A O 1
ATOM 573 N N . PRO A 1 74 ? 14.194 -2.068 -23.380 1.00 82.31 74 PRO A N 1
ATOM 574 C CA . PRO A 1 74 ? 14.155 -2.994 -22.263 1.00 82.31 74 PRO A CA 1
ATOM 575 C C . PRO A 1 74 ? 13.042 -2.592 -21.291 1.00 82.31 74 PRO A C 1
ATOM 577 O O . PRO A 1 74 ? 12.990 -1.467 -20.800 1.00 82.31 74 PRO A O 1
ATOM 580 N N . LEU A 1 75 ? 12.156 -3.541 -20.976 1.00 82.00 75 LEU A N 1
ATOM 581 C CA . LEU A 1 75 ? 11.047 -3.314 -20.045 1.00 82.00 75 LEU A CA 1
ATOM 582 C C . LEU A 1 75 ? 11.536 -2.913 -18.645 1.00 82.00 75 LEU A C 1
ATOM 584 O O . LEU A 1 75 ? 10.919 -2.079 -17.986 1.00 82.00 75 LEU A O 1
ATOM 588 N N . PHE A 1 76 ? 12.649 -3.499 -18.206 1.00 85.06 76 PHE A N 1
ATOM 589 C CA . PHE A 1 76 ? 13.270 -3.225 -16.919 1.00 85.06 76 PHE A CA 1
ATOM 590 C C . PHE A 1 76 ? 14.624 -2.557 -17.130 1.00 85.06 76 PHE A C 1
ATOM 592 O O . PHE A 1 76 ? 15.441 -3.058 -17.899 1.00 85.06 76 PHE A O 1
ATOM 599 N N . THR A 1 77 ? 14.870 -1.459 -16.421 1.00 83.44 77 THR A N 1
ATOM 600 C CA . THR A 1 77 ? 16.139 -0.719 -16.442 1.00 83.44 77 THR A CA 1
ATOM 601 C C . THR A 1 77 ? 16.727 -0.662 -15.033 1.00 83.44 77 THR A C 1
ATOM 603 O O . THR A 1 77 ? 15.969 -0.491 -14.068 1.00 83.44 77 THR A O 1
ATOM 606 N N . PRO A 1 78 ? 18.056 -0.795 -14.875 1.00 78.88 78 PRO A N 1
ATOM 607 C CA . PRO A 1 78 ? 18.687 -0.650 -13.574 1.00 78.88 78 PRO A CA 1
ATOM 608 C C . PRO A 1 78 ? 18.606 0.818 -13.141 1.00 78.88 78 PRO A C 1
ATOM 610 O O . PRO A 1 78 ? 19.002 1.725 -13.866 1.00 78.88 78 PRO A O 1
ATOM 613 N N . THR A 1 79 ? 18.060 1.046 -11.956 1.00 77.44 79 THR A N 1
ATOM 614 C CA . THR A 1 79 ? 18.165 2.315 -11.227 1.00 77.44 79 THR A CA 1
ATOM 615 C C . THR A 1 79 ? 19.262 2.153 -10.169 1.00 77.44 79 THR A C 1
ATOM 617 O O . THR A 1 79 ? 19.583 1.011 -9.836 1.00 77.44 79 THR A O 1
ATOM 620 N N . PRO A 1 80 ? 19.847 3.235 -9.620 1.00 74.25 80 PRO A N 1
ATOM 621 C CA . PRO A 1 80 ? 21.003 3.146 -8.716 1.00 74.25 80 PRO A CA 1
ATOM 622 C C . PRO A 1 80 ? 20.836 2.192 -7.522 1.00 74.25 80 PRO A C 1
ATOM 624 O O . PRO A 1 80 ? 21.832 1.717 -6.991 1.00 74.25 80 PRO A O 1
ATOM 627 N N . PHE A 1 81 ? 19.600 1.881 -7.117 1.00 76.38 81 PHE A N 1
ATOM 628 C CA . PHE A 1 81 ? 19.315 1.045 -5.948 1.00 76.38 81 PHE A CA 1
ATOM 629 C C . PHE A 1 81 ? 18.519 -0.241 -6.250 1.00 76.38 81 PHE A C 1
ATOM 631 O O . PHE A 1 81 ? 18.485 -1.132 -5.409 1.00 76.38 81 PHE A O 1
ATOM 638 N N . TRP A 1 82 ? 17.850 -0.363 -7.405 1.00 79.62 82 TRP A N 1
ATOM 639 C CA . TRP A 1 82 ? 17.053 -1.554 -7.766 1.00 79.62 82 TRP A CA 1
ATOM 640 C C . TRP A 1 82 ? 16.739 -1.612 -9.267 1.00 79.62 82 TRP A C 1
ATOM 642 O O . TRP A 1 82 ? 16.986 -0.670 -10.018 1.00 79.62 82 TRP A O 1
ATOM 652 N N . CYS A 1 83 ? 16.120 -2.702 -9.724 1.00 86.00 83 CYS A N 1
ATOM 653 C CA . CYS A 1 83 ? 15.596 -2.815 -11.084 1.00 86.00 83 CYS A CA 1
ATOM 654 C C . CYS A 1 83 ? 14.108 -2.431 -11.132 1.00 86.00 83 CYS A C 1
ATOM 656 O O . CYS A 1 83 ? 13.317 -2.936 -10.336 1.00 86.00 83 CYS A O 1
ATOM 658 N N . TRP A 1 84 ? 13.719 -1.516 -12.025 1.00 83.56 84 TRP A N 1
ATOM 659 C CA . TRP A 1 84 ? 12.333 -1.038 -12.147 1.00 83.56 84 TRP A CA 1
ATOM 660 C C . TRP A 1 84 ? 11.892 -0.948 -13.606 1.00 83.56 84 TRP A C 1
ATOM 662 O O . TRP A 1 84 ? 12.727 -0.979 -14.510 1.00 83.56 84 TRP A O 1
ATOM 672 N N . ILE A 1 85 ? 10.580 -0.805 -13.827 1.00 84.75 85 ILE A N 1
ATOM 673 C CA . ILE A 1 85 ? 9.995 -0.520 -15.146 1.00 84.75 85 ILE A CA 1
ATOM 674 C C . ILE A 1 85 ? 10.704 0.689 -15.767 1.00 84.75 85 ILE A C 1
ATOM 676 O O . ILE A 1 85 ? 10.883 1.705 -15.090 1.00 84.75 85 ILE A O 1
ATOM 680 N N . SER A 1 86 ? 11.082 0.593 -17.041 1.00 82.62 86 SER A N 1
ATOM 681 C CA . SER A 1 86 ? 11.793 1.637 -17.792 1.00 82.62 86 SER A CA 1
ATOM 682 C C . SER A 1 86 ? 11.048 2.977 -17.822 1.00 82.62 86 SER A C 1
ATOM 684 O O . SER A 1 86 ? 9.829 3.041 -17.648 1.00 82.62 86 SER A O 1
ATOM 686 N N . ALA A 1 87 ? 11.796 4.071 -18.000 1.00 78.31 87 ALA A N 1
ATOM 687 C CA . ALA A 1 87 ? 11.245 5.426 -18.064 1.00 78.31 87 ALA A CA 1
ATOM 688 C C . ALA A 1 87 ? 10.339 5.631 -19.281 1.00 78.31 87 ALA A C 1
ATOM 690 O O . ALA A 1 87 ? 9.379 6.392 -19.192 1.00 78.31 87 ALA A O 1
ATOM 691 N N . ALA A 1 88 ? 10.578 4.881 -20.356 1.00 77.75 88 ALA A N 1
ATOM 692 C CA . ALA A 1 88 ? 9.751 4.907 -21.553 1.00 77.75 88 ALA A CA 1
ATOM 693 C C . ALA A 1 88 ? 8.324 4.393 -21.332 1.00 77.75 88 ALA A C 1
ATOM 695 O O . ALA A 1 88 ? 7.39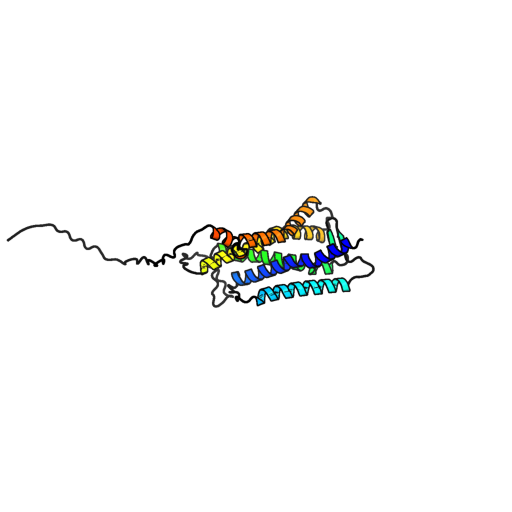2 4.857 -21.979 1.00 77.75 88 ALA A O 1
ATOM 696 N N . TYR A 1 89 ? 8.116 3.503 -20.356 1.00 80.19 89 TYR A N 1
ATOM 697 C CA . TYR A 1 89 ? 6.787 3.024 -19.966 1.00 80.19 89 TYR A CA 1
ATOM 698 C C . TYR A 1 89 ? 6.260 3.785 -18.743 1.00 80.19 89 TYR A C 1
ATOM 700 O O . TYR A 1 89 ? 5.723 3.193 -17.804 1.00 80.19 89 TYR A O 1
ATOM 708 N N . GLY A 1 90 ? 6.412 5.114 -18.733 1.00 75.62 90 GLY A N 1
ATOM 709 C CA . GLY A 1 90 ? 5.951 5.977 -17.640 1.00 75.62 90 GLY A CA 1
ATOM 710 C C . GLY A 1 90 ? 4.472 5.769 -17.293 1.00 75.62 90 GLY A C 1
ATOM 711 O O . GLY A 1 90 ? 4.116 5.674 -16.120 1.00 75.62 90 GLY A O 1
ATOM 712 N N . TYR A 1 91 ? 3.633 5.575 -18.311 1.00 81.62 91 TYR A N 1
ATOM 713 C CA . TYR A 1 91 ? 2.201 5.289 -18.170 1.00 81.62 91 TYR A CA 1
ATOM 714 C C . TYR A 1 91 ? 1.922 3.967 -17.446 1.00 81.62 91 TYR A C 1
ATOM 716 O O . TYR A 1 91 ? 0.941 3.879 -16.718 1.00 81.62 91 TYR A O 1
ATOM 724 N N . ALA A 1 92 ? 2.790 2.959 -17.586 1.00 84.00 92 ALA A N 1
ATOM 725 C CA . ALA A 1 92 ? 2.652 1.693 -16.869 1.00 84.00 92 ALA A CA 1
ATOM 726 C C . ALA A 1 92 ? 3.084 1.816 -15.398 1.00 84.00 92 ALA A C 1
ATOM 728 O O . ALA A 1 92 ? 2.563 1.107 -14.544 1.00 84.00 92 ALA A O 1
ATOM 729 N N . ARG A 1 93 ? 3.990 2.747 -15.059 1.00 84.50 93 ARG A N 1
ATOM 730 C CA . ARG A 1 93 ? 4.466 2.935 -13.675 1.00 84.50 93 ARG A CA 1
ATOM 731 C C . ARG A 1 93 ? 3.368 3.417 -12.722 1.00 84.50 93 ARG A C 1
ATOM 733 O O . ARG A 1 93 ? 3.411 3.090 -11.538 1.00 84.50 93 ARG A O 1
ATOM 740 N N . ILE A 1 94 ? 2.404 4.191 -13.225 1.00 85.56 94 ILE A N 1
ATOM 741 C CA . ILE A 1 94 ? 1.302 4.745 -12.425 1.00 85.56 94 ILE A CA 1
ATOM 742 C C . ILE A 1 94 ? 0.406 3.625 -11.862 1.00 85.56 94 ILE A C 1
ATOM 744 O O . ILE A 1 94 ? 0.380 3.470 -10.640 1.00 85.56 94 ILE A O 1
ATOM 748 N N . PRO A 1 95 ? -0.272 2.802 -12.688 1.00 85.94 95 PRO A N 1
ATOM 749 C CA . PRO A 1 95 ? -1.088 1.694 -12.195 1.00 85.94 95 PRO A CA 1
ATOM 750 C C . PRO A 1 95 ? -0.252 0.588 -11.537 1.00 85.94 95 PRO A C 1
ATOM 752 O O . PRO A 1 95 ? -0.755 -0.084 -10.642 1.00 85.94 95 PRO A O 1
ATOM 755 N N . ALA A 1 96 ? 1.027 0.434 -11.909 1.00 83.69 96 ALA A N 1
ATOM 756 C CA . ALA A 1 96 ? 1.897 -0.580 -11.314 1.00 83.69 96 ALA A CA 1
ATOM 757 C C . ALA A 1 96 ? 2.108 -0.399 -9.812 1.00 83.69 96 ALA A C 1
ATOM 759 O O . ALA A 1 96 ? 2.319 -1.384 -9.114 1.00 83.69 96 ALA A O 1
ATOM 760 N N . PHE A 1 97 ? 2.116 0.842 -9.320 1.00 85.19 97 PHE A N 1
ATOM 761 C CA . PHE A 1 97 ? 2.482 1.100 -7.931 1.00 85.19 97 PHE A CA 1
ATOM 762 C C . PHE A 1 97 ? 1.948 2.428 -7.394 1.00 85.19 97 PHE A C 1
ATOM 764 O O . PHE A 1 97 ? 1.300 2.451 -6.350 1.00 85.19 97 PHE A O 1
ATOM 771 N N . TYR A 1 98 ? 2.179 3.535 -8.108 1.00 86.75 98 TYR A N 1
ATOM 772 C CA . TYR A 1 98 ? 1.883 4.872 -7.582 1.00 86.75 98 TYR A CA 1
ATOM 773 C C . TYR A 1 98 ? 0.401 5.108 -7.300 1.00 86.75 98 TYR A C 1
ATOM 775 O O . TYR A 1 98 ? 0.075 5.726 -6.290 1.00 86.75 98 TYR A O 1
ATOM 783 N N . LEU A 1 99 ? -0.487 4.584 -8.149 1.00 90.56 99 LEU A N 1
ATOM 784 C CA . LEU A 1 99 ? -1.932 4.661 -7.954 1.00 90.56 99 LEU A CA 1
ATOM 785 C C . LEU A 1 99 ? -2.321 4.103 -6.580 1.00 90.56 99 LEU A C 1
ATOM 787 O O . LEU A 1 99 ? -2.928 4.800 -5.773 1.00 90.56 99 LEU A O 1
ATOM 791 N N . TRP A 1 100 ? -1.907 2.871 -6.290 1.00 91.12 100 TRP A N 1
ATOM 792 C CA . TRP A 1 100 ? -2.237 2.180 -5.045 1.00 91.12 100 TRP A CA 1
ATOM 793 C C . TRP A 1 100 ? -1.588 2.831 -3.830 1.00 91.12 100 TRP A C 1
ATOM 795 O O . TRP A 1 100 ? -2.246 3.014 -2.805 1.00 91.12 100 TRP A O 1
ATOM 805 N N . LEU A 1 101 ? -0.322 3.233 -3.960 1.00 90.44 101 LEU A N 1
ATOM 806 C CA . LEU A 1 101 ? 0.410 3.942 -2.918 1.00 90.44 101 LEU A CA 1
ATOM 807 C C . LEU A 1 101 ? -0.318 5.230 -2.511 1.00 90.44 101 LEU A C 1
ATOM 809 O O . LEU A 1 101 ? -0.572 5.446 -1.323 1.00 90.44 101 LEU A O 1
ATOM 813 N N . TRP A 1 102 ? -0.673 6.076 -3.482 1.00 89.94 102 TRP A N 1
ATOM 814 C CA . TRP A 1 102 ? -1.325 7.361 -3.228 1.00 89.94 102 TRP A CA 1
ATOM 815 C C . TRP A 1 102 ? -2.767 7.203 -2.763 1.00 89.94 102 TRP A C 1
ATOM 817 O O . TRP A 1 102 ? -3.158 7.889 -1.822 1.00 89.94 102 TRP A O 1
ATOM 827 N N . SER A 1 103 ? -3.540 6.275 -3.336 1.00 91.00 103 SER A N 1
ATOM 828 C CA . SER A 1 103 ? -4.895 5.980 -2.859 1.00 91.00 103 SER A CA 1
ATOM 829 C C . SER A 1 103 ? -4.891 5.496 -1.407 1.00 91.00 103 SER A C 1
ATOM 831 O O . SER A 1 103 ? -5.665 5.997 -0.593 1.00 91.00 103 SER A O 1
ATOM 833 N N . SER A 1 104 ? -3.987 4.576 -1.055 1.00 90.81 104 SER A N 1
ATOM 834 C CA . SER A 1 104 ? -3.839 4.074 0.317 1.00 90.81 104 SER A CA 1
ATOM 835 C C . SER A 1 104 ? -3.404 5.176 1.288 1.00 90.81 104 SER A C 1
ATOM 837 O O . SER A 1 104 ? -3.956 5.311 2.383 1.00 90.81 104 SER A O 1
ATOM 839 N N . THR A 1 105 ? -2.463 6.026 0.866 1.00 89.44 105 THR A N 1
ATOM 840 C CA . THR A 1 105 ? -1.970 7.151 1.675 1.00 89.44 105 THR A CA 1
ATOM 841 C C . THR A 1 105 ? -3.071 8.181 1.900 1.00 89.44 105 THR A C 1
ATOM 843 O O . THR A 1 105 ? -3.313 8.584 3.034 1.00 89.44 105 THR A O 1
ATOM 846 N N . GLY A 1 106 ? -3.778 8.568 0.837 1.00 89.81 106 GLY A N 1
ATOM 847 C CA . GLY A 1 106 ? -4.883 9.517 0.899 1.00 89.81 106 GLY A CA 1
ATOM 848 C C . GLY A 1 106 ? -5.994 9.032 1.824 1.00 89.81 106 GLY A C 1
ATOM 849 O O . GLY A 1 106 ? -6.410 9.768 2.715 1.00 89.81 106 GLY A O 1
ATOM 850 N N . LEU A 1 107 ? -6.423 7.773 1.689 1.00 89.38 107 LEU A N 1
ATOM 851 C CA . LEU A 1 107 ? -7.456 7.222 2.565 1.00 89.38 107 LEU A CA 1
ATOM 852 C C . LEU A 1 107 ? -6.990 7.113 4.024 1.00 89.38 107 LEU A C 1
ATOM 854 O O . LEU A 1 107 ? -7.763 7.392 4.939 1.00 89.38 107 LEU A O 1
ATOM 858 N N . SER A 1 108 ? -5.723 6.766 4.254 1.00 89.19 108 SER A N 1
ATOM 859 C CA . SER A 1 108 ? -5.151 6.718 5.603 1.00 89.19 108 SER A CA 1
ATOM 860 C C . SER A 1 108 ? -5.101 8.099 6.267 1.00 89.19 108 SER A C 1
ATOM 862 O O . SER A 1 108 ? -5.375 8.212 7.460 1.00 89.19 108 SER A O 1
ATOM 864 N N . ILE A 1 109 ? -4.833 9.162 5.500 1.00 87.62 109 ILE A N 1
ATOM 865 C CA . ILE A 1 109 ? -4.927 10.549 5.984 1.00 87.62 109 ILE A CA 1
ATOM 866 C C . ILE A 1 109 ? -6.383 10.913 6.295 1.00 87.62 109 ILE A C 1
ATOM 868 O O . ILE A 1 109 ? -6.657 11.486 7.347 1.00 87.62 109 ILE A O 1
ATOM 872 N N . LEU A 1 110 ? -7.335 10.543 5.432 1.00 86.56 110 LEU A N 1
ATOM 873 C CA . LEU A 1 110 ? -8.760 10.797 5.676 1.00 86.56 110 LEU A CA 1
ATOM 874 C C . LEU A 1 110 ? -9.260 10.120 6.958 1.00 86.56 110 LEU A C 1
ATOM 876 O O . LEU A 1 110 ? -10.073 10.704 7.669 1.00 86.56 110 LEU A O 1
ATOM 880 N N . LEU A 1 111 ? -8.737 8.938 7.297 1.00 84.62 111 LEU A N 1
ATOM 881 C CA . LEU A 1 111 ? -9.043 8.232 8.546 1.00 84.62 111 LEU A CA 1
ATOM 882 C C . LEU A 1 111 ? -8.554 8.947 9.812 1.00 84.62 111 LEU A C 1
ATOM 884 O O . LEU A 1 111 ? -9.061 8.669 10.900 1.00 84.62 111 LEU A O 1
ATOM 888 N N . TYR A 1 112 ? -7.630 9.901 9.701 1.00 80.69 112 TYR A N 1
ATOM 889 C CA . TYR A 1 112 ? -7.203 10.705 10.844 1.00 80.69 112 TYR A CA 1
ATOM 890 C C . TYR A 1 112 ? -8.329 11.609 11.374 1.00 80.69 112 TYR A C 1
ATOM 892 O O . TYR A 1 112 ? -8.424 11.859 12.575 1.00 80.69 112 TYR A O 1
ATOM 900 N N . VAL A 1 113 ? -9.237 12.057 10.501 1.00 80.94 113 VAL A N 1
ATOM 901 C CA . VAL A 1 113 ? -10.386 12.887 10.892 1.00 80.94 113 VAL A CA 1
ATOM 902 C C . VAL A 1 113 ? -11.337 12.138 11.842 1.00 80.94 113 VAL A C 1
ATOM 904 O O . VAL A 1 113 ? -11.556 12.626 12.953 1.00 80.94 113 VAL A O 1
ATOM 907 N N . PRO A 1 114 ? -11.881 10.952 11.497 1.00 71.44 114 PRO A N 1
ATOM 908 C CA . PRO A 1 114 ? -12.713 10.197 12.424 1.00 71.44 114 PRO A CA 1
ATOM 909 C C . PRO A 1 114 ? -11.943 9.719 13.660 1.00 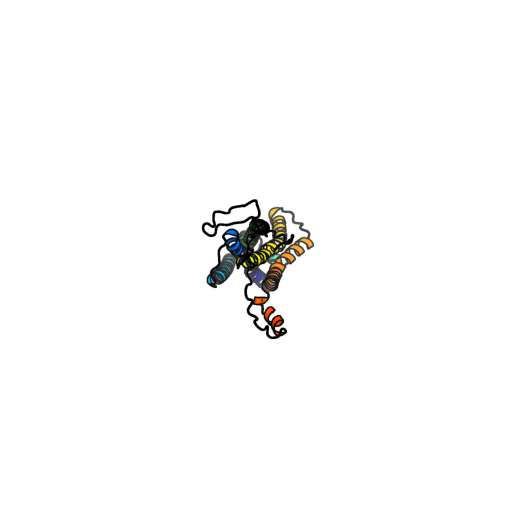71.44 114 PRO A C 1
ATOM 911 O O . PRO A 1 114 ? -12.552 9.661 14.723 1.00 71.44 114 PRO A O 1
ATOM 914 N N . LEU A 1 115 ? -10.621 9.474 13.587 1.00 74.31 115 LEU A N 1
ATOM 915 C CA . LEU A 1 115 ? -9.804 9.213 14.787 1.00 74.31 115 LEU A CA 1
ATOM 916 C C . LEU A 1 115 ? -9.966 10.318 15.822 1.00 74.31 115 LEU A C 1
ATOM 918 O O . LEU A 1 115 ? -10.238 10.061 16.994 1.00 74.31 115 LEU A O 1
ATOM 922 N N . PHE A 1 116 ? -9.765 11.552 15.366 1.00 73.81 116 PHE A N 1
ATOM 923 C CA . PHE A 1 116 ? -9.775 12.726 16.214 1.00 73.81 116 PHE A CA 1
ATOM 924 C C . PHE A 1 116 ? -11.155 12.927 16.846 1.00 73.81 116 PHE A C 1
ATOM 926 O O . PHE A 1 116 ? -11.261 13.229 18.036 1.00 73.81 116 PHE A O 1
ATOM 933 N N . LEU A 1 117 ? -12.216 12.681 16.074 1.00 71.88 117 LEU A N 1
ATOM 934 C CA . LEU A 1 117 ? -13.592 12.755 16.560 1.0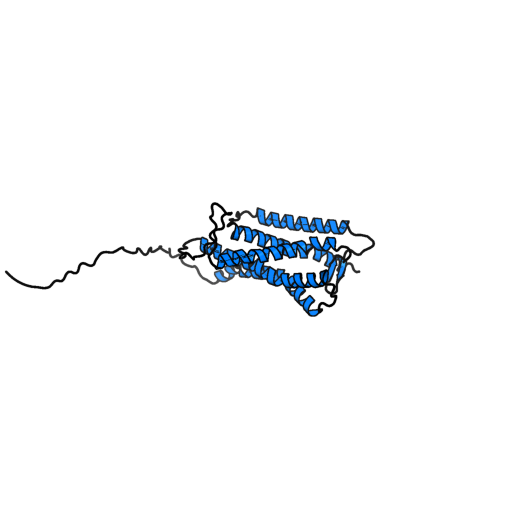0 71.88 117 LEU A CA 1
ATOM 935 C C . LEU A 1 117 ? -13.932 11.635 17.556 1.00 71.88 117 LEU A C 1
ATOM 937 O O . LEU A 1 117 ? -14.609 11.899 18.550 1.00 71.88 117 LEU A O 1
ATOM 941 N N . CYS A 1 118 ? -13.429 10.414 17.339 1.00 65.81 118 CYS A N 1
ATOM 942 C CA . CYS A 1 118 ? -13.578 9.298 18.273 1.00 65.81 118 CYS A CA 1
ATOM 943 C C . CYS A 1 118 ? -12.856 9.555 19.601 1.00 65.81 118 CYS A C 1
ATOM 945 O O . CYS A 1 118 ? -13.446 9.332 20.653 1.00 65.81 118 CYS A O 1
ATOM 947 N N . ILE A 1 119 ? -11.613 10.055 19.572 1.00 63.16 119 ILE A N 1
ATOM 948 C CA . ILE A 1 119 ? -10.843 10.368 20.790 1.00 63.16 119 ILE A CA 1
ATOM 949 C C . ILE A 1 119 ? -11.540 11.453 21.620 1.00 63.16 119 ILE A C 1
ATOM 951 O O . ILE A 1 119 ? -11.533 11.380 22.845 1.00 63.16 119 ILE A O 1
ATOM 955 N N . ARG A 1 120 ? -12.176 12.439 20.974 1.00 65.25 120 ARG A N 1
ATOM 956 C CA . ARG A 1 120 ? -12.945 13.476 21.679 1.00 65.25 120 ARG A CA 1
ATOM 957 C C . ARG A 1 120 ? -14.316 13.016 22.191 1.00 65.25 120 ARG A C 1
ATOM 959 O O . ARG A 1 120 ? -14.982 13.809 22.846 1.00 65.25 120 ARG A O 1
ATOM 966 N N . GLY A 1 121 ? -14.761 11.793 21.883 1.00 59.25 121 GLY A N 1
ATOM 967 C CA . GLY A 1 121 ? -16.092 11.306 22.274 1.00 59.25 121 GLY A CA 1
ATOM 968 C C . GLY A 1 121 ? -17.245 12.053 21.590 1.00 59.25 121 GLY A C 1
ATOM 969 O O . GLY A 1 121 ? -18.383 11.985 22.032 1.00 59.25 121 GLY A O 1
ATOM 970 N N . ASN A 1 122 ? -16.956 12.776 20.508 1.00 57.00 122 ASN A N 1
ATOM 971 C CA . ASN A 1 122 ? -17.852 13.760 19.899 1.00 57.00 122 ASN A CA 1
ATOM 972 C C . ASN A 1 122 ? -18.654 13.172 18.712 1.00 57.00 122 ASN A C 1
ATOM 974 O O . ASN A 1 122 ? -19.265 13.916 17.940 1.00 57.00 122 ASN A O 1
ATOM 978 N N . LEU A 1 123 ? -18.588 11.847 18.523 1.00 56.91 123 LEU A N 1
ATOM 979 C CA . LEU A 1 123 ? -19.127 11.120 17.373 1.00 56.91 123 LEU A CA 1
ATOM 980 C C . LEU A 1 123 ? -20.229 10.147 17.825 1.00 56.91 123 LEU A C 1
ATOM 982 O O . LEU A 1 123 ? -19.964 8.992 18.169 1.00 56.91 123 LEU A O 1
ATOM 986 N N . GLU A 1 124 ? -21.473 10.617 17.802 1.00 54.12 124 GLU A N 1
ATOM 987 C CA . GLU A 1 124 ? -22.660 9.784 17.984 1.00 54.12 124 GLU A CA 1
ATOM 988 C C . GLU A 1 124 ? -23.323 9.606 16.611 1.00 54.12 124 GLU A C 1
ATOM 990 O O . GLU A 1 124 ? -23.878 10.539 16.032 1.00 54.12 124 GLU A O 1
ATOM 995 N N . ILE A 1 125 ? -23.167 8.414 16.032 1.00 54.03 125 ILE A N 1
ATOM 996 C CA . ILE A 1 125 ? -23.797 8.038 14.763 1.00 54.03 125 ILE A CA 1
ATOM 997 C C . ILE A 1 125 ? -24.940 7.099 15.116 1.00 54.03 125 ILE A C 1
ATOM 999 O O . ILE A 1 125 ? -24.709 6.024 15.683 1.00 54.03 125 ILE A O 1
ATOM 1003 N N . ASP A 1 126 ? -26.153 7.555 14.819 1.00 49.25 126 ASP A N 1
ATOM 1004 C CA . ASP A 1 126 ? -27.398 6.845 15.084 1.00 49.25 126 ASP A CA 1
ATOM 1005 C C . ASP A 1 126 ? -27.382 5.484 14.352 1.00 49.25 126 ASP A C 1
ATOM 1007 O O . ASP A 1 126 ? -27.232 5.453 13.123 1.00 49.25 126 ASP A O 1
ATOM 1011 N N . PRO A 1 127 ? -27.515 4.349 15.067 1.00 52.28 127 PRO A N 1
ATOM 1012 C CA . PRO A 1 127 ? -27.445 3.011 14.479 1.00 52.28 127 PRO A CA 1
ATOM 1013 C C . PRO A 1 127 ? -28.540 2.739 13.437 1.00 52.28 127 PRO A C 1
ATOM 1015 O O . PRO A 1 127 ? -28.401 1.817 12.636 1.00 52.28 127 PRO A O 1
ATOM 1018 N N . THR A 1 128 ? -29.611 3.537 13.409 1.00 50.91 128 THR A N 1
ATOM 1019 C CA . THR A 1 128 ? -30.709 3.381 12.444 1.00 50.91 128 THR A CA 1
ATOM 1020 C C . THR A 1 128 ? -30.503 4.166 11.145 1.00 50.91 128 THR A C 1
ATOM 1022 O O . THR A 1 128 ? -31.135 3.860 10.132 1.00 50.91 128 THR A O 1
ATOM 1025 N N . ARG A 1 129 ? -29.617 5.176 11.136 1.00 53.50 129 ARG A N 1
ATOM 1026 C CA . ARG A 1 129 ? -29.355 6.046 9.975 1.00 53.50 129 ARG A CA 1
ATOM 1027 C C . ARG A 1 129 ? -27.870 6.439 9.911 1.00 53.50 129 ARG A C 1
ATOM 1029 O O . ARG A 1 129 ? -27.520 7.534 10.351 1.00 53.50 129 ARG A O 1
ATOM 1036 N N . PRO A 1 130 ? -27.003 5.632 9.269 1.00 55.03 130 PRO A N 1
ATOM 1037 C CA . PRO A 1 130 ? -25.552 5.872 9.239 1.00 55.03 130 PRO A CA 1
ATOM 1038 C C . PRO A 1 130 ? -25.140 7.181 8.535 1.00 55.03 130 PRO A C 1
ATOM 1040 O O . PRO A 1 130 ? -24.015 7.640 8.694 1.00 55.03 130 PRO A O 1
ATOM 1043 N N . TRP A 1 131 ? -26.050 7.812 7.783 1.00 58.25 131 TRP A N 1
ATOM 1044 C CA . TRP A 1 131 ? -25.833 9.099 7.110 1.00 58.25 131 TRP A CA 1
ATOM 1045 C C . TRP A 1 131 ? -26.062 10.325 8.010 1.00 58.25 131 TRP A C 1
ATOM 1047 O O . TRP A 1 131 ? -25.694 11.435 7.632 1.00 58.25 131 TRP A O 1
ATOM 1057 N N . ARG A 1 132 ? -26.670 10.164 9.195 1.00 47.66 132 ARG A N 1
ATOM 1058 C CA . ARG A 1 132 ? -26.827 11.246 10.180 1.00 47.66 132 ARG A CA 1
ATOM 1059 C C . ARG A 1 132 ? -25.669 11.205 11.170 1.00 47.66 132 ARG A C 1
ATOM 1061 O O . ARG A 1 132 ? -25.778 10.666 12.266 1.00 47.66 132 ARG A O 1
ATOM 1068 N N . VAL A 1 133 ? -24.552 11.800 10.766 1.00 53.97 133 VAL A N 1
ATOM 1069 C CA . VAL A 1 133 ? -23.417 12.045 11.661 1.00 53.97 133 VAL A CA 1
ATOM 1070 C C . VAL A 1 133 ? -23.754 13.264 12.523 1.00 53.97 133 VAL A C 1
ATOM 1072 O O . VAL A 1 133 ? -23.740 14.393 12.033 1.00 53.97 133 VAL A O 1
ATOM 1075 N N . ALA A 1 134 ? -24.109 13.054 13.793 1.00 54.31 134 ALA A N 1
ATOM 1076 C CA . ALA A 1 134 ? -24.365 14.143 14.730 1.00 54.31 134 ALA A CA 1
ATOM 1077 C C . ALA A 1 134 ? -23.071 14.496 15.480 1.00 54.31 134 ALA A C 1
ATOM 1079 O O . ALA A 1 134 ? -22.553 13.721 16.283 1.00 54.31 134 ALA A O 1
ATOM 1080 N N . LEU A 1 135 ? -22.530 15.683 15.199 1.00 52.44 135 LEU A N 1
ATOM 1081 C CA . LEU A 1 135 ? -21.326 16.206 15.842 1.00 52.44 135 LEU A CA 1
ATOM 1082 C C . LEU A 1 135 ? -21.729 16.941 17.136 1.00 52.44 135 LEU A C 1
ATOM 1084 O O . LEU A 1 135 ? -22.123 18.107 17.093 1.00 52.44 135 LEU A O 1
ATOM 1088 N N . ARG A 1 136 ? -21.685 16.273 18.294 1.00 52.41 136 ARG A N 1
ATOM 1089 C CA . ARG A 1 136 ? -22.185 16.843 19.565 1.00 52.41 136 ARG A CA 1
ATOM 1090 C C . ARG A 1 136 ? -21.059 17.497 20.369 1.00 52.41 136 ARG A C 1
ATOM 1092 O O . ARG A 1 136 ? -20.173 16.796 20.818 1.00 52.41 136 ARG A O 1
ATOM 1099 N N . ARG A 1 137 ? -21.095 18.826 20.558 1.00 44.12 137 ARG A N 1
ATOM 1100 C CA . ARG A 1 137 ? -20.031 19.638 21.209 1.00 44.12 137 ARG A CA 1
ATOM 1101 C C . ARG A 1 137 ? -19.856 19.430 22.725 1.00 44.12 137 ARG A C 1
ATOM 1103 O O . ARG A 1 137 ? -18.891 19.949 23.280 1.00 44.12 137 ARG A O 1
ATOM 1110 N N . THR A 1 138 ? -20.770 18.732 23.396 1.00 43.34 138 THR A N 1
ATOM 1111 C CA . THR A 1 138 ? -20.773 18.554 24.857 1.00 43.34 138 THR A CA 1
ATOM 1112 C C . THR A 1 138 ? -20.641 17.072 25.232 1.00 43.34 138 THR A C 1
ATOM 1114 O O . THR A 1 138 ? -21.469 16.277 24.781 1.00 43.34 138 THR A O 1
ATOM 1117 N N . PRO A 1 139 ? -19.629 16.686 26.040 1.00 44.78 139 PRO A N 1
ATOM 1118 C CA . PRO A 1 139 ? -19.452 15.306 26.475 1.00 44.78 139 PRO A CA 1
ATOM 1119 C C . PRO A 1 139 ? -20.576 14.911 27.436 1.00 44.78 139 PRO A C 1
ATOM 1121 O O . PRO A 1 139 ? -20.822 15.597 28.426 1.00 44.78 139 PRO A O 1
ATOM 1124 N N . THR A 1 140 ? -21.268 13.810 27.151 1.00 49.06 140 THR A N 1
ATOM 1125 C CA . THR A 1 140 ? -22.176 13.170 28.111 1.00 49.06 140 THR A CA 1
ATOM 1126 C C . THR A 1 140 ? -21.358 12.446 29.183 1.00 49.06 140 THR A C 1
ATOM 1128 O O . THR A 1 140 ? -20.319 11.868 28.847 1.00 49.06 140 THR A O 1
ATOM 1131 N N . PRO A 1 141 ? -21.802 12.416 30.452 1.00 42.56 141 PRO A N 1
ATOM 1132 C CA . PRO A 1 141 ? -21.247 11.498 31.436 1.00 42.56 141 PRO A CA 1
ATOM 1133 C C . PRO A 1 141 ? -21.427 10.078 30.897 1.00 42.56 141 PRO A C 1
ATOM 1135 O O . PRO A 1 141 ? -22.529 9.663 30.545 1.00 42.56 141 PRO A O 1
ATOM 1138 N N . ILE A 1 142 ? -20.314 9.380 30.719 1.00 49.66 142 ILE A N 1
ATOM 1139 C CA . ILE A 1 142 ? -20.250 8.056 30.111 1.00 49.66 142 ILE A CA 1
ATOM 1140 C C . ILE A 1 142 ? -20.741 7.044 31.157 1.00 49.66 142 ILE A C 1
ATOM 1142 O O . ILE A 1 142 ? -19.934 6.446 31.861 1.00 49.66 142 ILE A O 1
ATOM 1146 N N . GLU A 1 143 ? -22.051 6.825 31.267 1.00 43.97 143 GLU A N 1
ATOM 1147 C CA . GLU A 1 143 ? -22.561 5.549 31.785 1.00 43.97 143 GLU A CA 1
ATOM 1148 C C . GLU A 1 143 ? -22.436 4.518 30.663 1.00 43.97 143 GLU A C 1
ATOM 1150 O O . GLU A 1 143 ? -23.342 4.303 29.860 1.00 43.97 143 GLU A O 1
ATOM 1155 N N . VAL A 1 144 ? -21.248 3.921 30.542 1.00 51.28 144 VAL A N 1
ATOM 1156 C CA . VAL A 1 144 ? -21.015 2.821 29.606 1.00 51.28 144 VAL A CA 1
ATOM 1157 C C . VAL A 1 144 ? -20.720 1.558 30.389 1.00 51.28 144 VAL A C 1
ATOM 1159 O O . VAL A 1 144 ? -19.596 1.305 30.812 1.00 51.28 144 VAL A O 1
ATOM 1162 N N . ILE A 1 145 ? -21.753 0.735 30.522 1.00 41.97 145 ILE A N 1
ATOM 1163 C CA . ILE A 1 145 ? -21.661 -0.634 31.014 1.00 41.97 145 ILE A CA 1
ATOM 1164 C C . ILE A 1 145 ? -22.035 -1.536 29.834 1.00 41.97 145 ILE A C 1
ATOM 1166 O O . ILE A 1 145 ? -23.193 -1.596 29.431 1.00 41.97 145 ILE A O 1
ATOM 1170 N N . GLY A 1 146 ? -21.043 -2.195 29.217 1.00 53.75 146 GLY A N 1
ATOM 1171 C CA . GLY A 1 146 ? -21.294 -3.194 28.170 1.00 53.75 146 GLY A CA 1
ATOM 1172 C C . GLY A 1 146 ? -20.254 -3.296 27.037 1.00 53.75 146 GLY A C 1
ATOM 1173 O O . GLY A 1 146 ? -19.217 -2.628 27.056 1.00 53.75 146 GLY A O 1
ATOM 1174 N N . PRO A 1 147 ? -20.521 -4.131 26.007 1.00 52.06 147 PRO A N 1
ATOM 1175 C CA . PRO A 1 147 ? -19.606 -4.464 24.899 1.00 52.06 147 PRO A CA 1
ATOM 1176 C C . PRO A 1 147 ? -19.107 -3.271 24.058 1.00 52.06 147 PRO A C 1
ATOM 1178 O O . PRO A 1 147 ? -18.170 -3.429 23.274 1.00 52.06 147 PRO A O 1
ATOM 1181 N N . ALA A 1 148 ? -19.675 -2.077 24.236 1.00 53.38 148 ALA A N 1
ATOM 1182 C CA . ALA A 1 148 ? -19.296 -0.857 23.529 1.00 53.38 148 ALA A CA 1
ATOM 1183 C C . ALA A 1 148 ? -17.866 -0.364 23.849 1.00 53.38 148 ALA A C 1
ATOM 1185 O O . ALA A 1 148 ? -17.152 0.017 22.920 1.00 53.38 148 ALA A O 1
ATOM 1186 N N . ILE A 1 149 ? -17.399 -0.443 25.109 1.00 55.97 149 ILE A N 1
ATOM 1187 C CA . ILE A 1 149 ? -16.007 -0.078 25.475 1.00 55.97 149 ILE A CA 1
ATOM 1188 C C . ILE A 1 149 ? -15.008 -0.984 24.750 1.00 55.97 149 ILE A C 1
ATOM 1190 O O . ILE A 1 149 ? -14.041 -0.511 24.155 1.00 55.97 149 ILE A O 1
ATOM 1194 N N . ARG A 1 150 ? -15.289 -2.292 24.709 1.00 56.50 150 ARG A N 1
ATOM 1195 C CA . ARG A 1 150 ? -14.424 -3.276 24.041 1.00 56.50 150 ARG A CA 1
ATOM 1196 C C . ARG A 1 150 ? -14.307 -3.009 22.537 1.00 56.50 150 ARG A C 1
ATOM 1198 O O . ARG A 1 150 ? -13.227 -3.174 21.975 1.00 56.50 150 ARG A O 1
ATOM 1205 N N . ILE A 1 151 ? -15.393 -2.580 21.888 1.00 59.25 151 ILE A N 1
ATOM 1206 C CA . ILE A 1 151 ? -15.399 -2.222 20.461 1.00 59.25 151 ILE A CA 1
ATOM 1207 C C . ILE A 1 151 ? -14.608 -0.928 20.218 1.00 59.25 151 ILE A C 1
ATOM 1209 O O . ILE A 1 151 ? -13.833 -0.867 19.261 1.00 59.25 151 ILE A O 1
ATOM 1213 N N . ALA A 1 152 ? -14.749 0.081 21.082 1.00 61.31 152 ALA A N 1
ATOM 1214 C CA . ALA A 1 152 ? -14.014 1.343 20.975 1.00 61.31 152 ALA A CA 1
ATOM 1215 C C . ALA A 1 152 ? -12.495 1.147 21.144 1.00 61.31 152 ALA A C 1
ATOM 1217 O O . ALA A 1 152 ? -11.711 1.636 20.325 1.00 61.31 152 ALA A O 1
ATOM 1218 N N . ASP A 1 153 ? -12.076 0.350 22.129 1.00 64.38 153 ASP A N 1
ATOM 1219 C CA . ASP A 1 153 ? -10.664 0.014 22.340 1.00 64.38 153 ASP A CA 1
ATOM 1220 C C . ASP A 1 153 ? -10.085 -0.815 21.191 1.00 64.38 153 ASP A C 1
ATOM 1222 O O . ASP A 1 153 ? -8.955 -0.585 20.751 1.00 64.38 153 ASP A O 1
ATOM 1226 N N . GLN A 1 154 ? -10.862 -1.756 20.650 1.00 64.56 154 GLN A N 1
ATOM 1227 C CA . GLN A 1 154 ? -10.444 -2.527 19.483 1.00 64.56 154 GLN A CA 1
ATOM 1228 C C . GLN A 1 154 ? -10.310 -1.636 18.236 1.00 64.56 154 GLN A C 1
ATOM 1230 O O . GLN A 1 154 ? -9.361 -1.797 17.469 1.00 64.56 154 GLN A O 1
ATOM 1235 N N . SER A 1 155 ? -11.204 -0.659 18.069 1.00 65.88 155 SER A N 1
ATOM 1236 C CA . SER A 1 155 ? -11.190 0.294 16.950 1.00 65.88 155 SER A CA 1
ATOM 1237 C C . SER A 1 155 ? -9.993 1.250 17.018 1.00 65.88 155 SER A C 1
ATOM 1239 O O . SER A 1 155 ? -9.347 1.485 15.998 1.00 65.88 155 SER A O 1
ATOM 1241 N N . ARG A 1 156 ? -9.617 1.728 18.217 1.00 67.69 156 ARG A N 1
ATOM 1242 C CA . ARG A 1 156 ? -8.387 2.524 18.425 1.00 67.69 156 ARG A CA 1
ATOM 1243 C C . ARG A 1 156 ? -7.139 1.778 17.966 1.00 67.69 156 ARG A C 1
ATOM 1245 O O . ARG A 1 156 ? -6.284 2.365 17.310 1.00 67.69 156 ARG A O 1
ATOM 1252 N N . LYS A 1 157 ? -7.046 0.480 18.267 1.00 70.44 157 LYS A N 1
ATOM 1253 C CA . LYS A 1 157 ? -5.906 -0.344 17.842 1.00 70.44 157 LYS A CA 1
ATOM 1254 C C . LYS A 1 157 ? -5.884 -0.575 16.327 1.00 70.44 157 LYS A C 1
ATOM 1256 O O . LYS A 1 157 ? -4.813 -0.564 15.730 1.00 70.44 157 LYS A O 1
ATOM 1261 N N . MET A 1 158 ? -7.048 -0.725 15.686 1.00 72.50 158 MET A N 1
ATOM 1262 C CA . MET A 1 158 ? -7.146 -0.829 14.220 1.00 72.50 158 MET A CA 1
ATOM 1263 C C . MET A 1 158 ? -6.705 0.457 13.511 1.00 72.50 158 MET A C 1
ATOM 1265 O O . MET A 1 158 ? -6.244 0.391 12.373 1.00 72.50 158 MET A O 1
ATOM 1269 N N . LEU A 1 159 ? -6.756 1.610 14.188 1.00 74.62 159 LEU A N 1
ATOM 1270 C CA . LEU A 1 159 ? -6.329 2.872 13.596 1.00 74.62 159 LEU A CA 1
ATOM 1271 C C . LEU A 1 159 ? -4.822 3.153 13.635 1.00 74.62 159 LEU A C 1
ATOM 1273 O O . LEU A 1 159 ? -4.3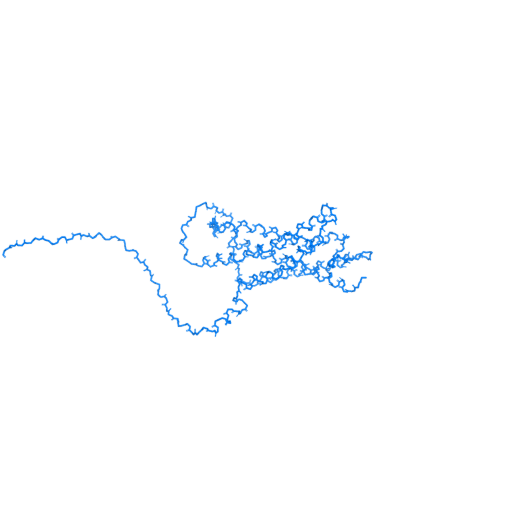51 4.033 12.916 1.00 74.62 159 LEU A O 1
ATOM 1277 N N . MET A 1 160 ? -4.051 2.390 14.413 1.00 79.62 160 MET A N 1
ATOM 1278 C CA . MET A 1 160 ? -2.587 2.491 14.396 1.00 79.62 160 MET A CA 1
ATOM 1279 C C . MET A 1 160 ? -1.997 2.083 13.038 1.00 79.62 160 MET A C 1
ATOM 1281 O O . MET A 1 160 ? -0.962 2.614 12.644 1.00 79.62 160 MET A O 1
ATOM 1285 N N . TYR A 1 161 ? -2.676 1.198 12.299 1.00 80.75 161 TYR A N 1
ATOM 1286 C CA . TYR A 1 161 ? -2.244 0.730 10.979 1.00 80.75 161 TYR A CA 1
ATOM 1287 C C . TYR A 1 161 ? -2.184 1.874 9.947 1.00 80.75 161 TYR A C 1
ATOM 1289 O O . TYR A 1 161 ? -1.096 2.126 9.427 1.00 80.75 161 TYR A O 1
ATOM 1297 N N . PRO A 1 162 ? -3.272 2.638 9.698 1.00 81.81 162 PRO A N 1
ATOM 1298 C CA . PRO A 1 162 ? -3.220 3.831 8.852 1.00 81.81 162 PRO A CA 1
ATOM 1299 C C . PRO A 1 162 ? -2.163 4.862 9.268 1.00 81.81 162 PRO A C 1
ATOM 1301 O O . PRO A 1 162 ? -1.496 5.431 8.410 1.00 81.81 162 PRO A O 1
ATOM 1304 N N . VAL A 1 163 ? -1.983 5.112 10.571 1.00 83.56 163 VAL A N 1
ATOM 1305 C CA . VAL A 1 163 ? -1.022 6.121 11.058 1.00 83.56 163 VAL A CA 1
ATOM 1306 C C . VAL A 1 163 ? 0.413 5.718 10.732 1.00 83.56 163 VAL A C 1
ATOM 1308 O O . VAL A 1 163 ? 1.168 6.510 10.171 1.00 83.56 163 VAL A O 1
ATOM 1311 N N . VAL A 1 164 ? 0.785 4.475 11.041 1.00 85.00 164 VAL A N 1
A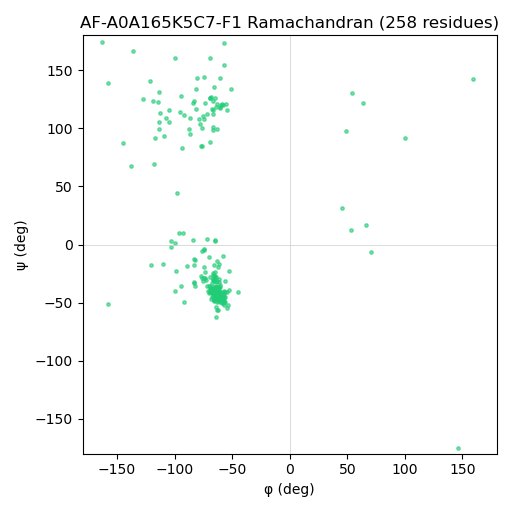TOM 1312 C CA . VAL A 1 164 ? 2.119 3.947 10.729 1.00 85.00 164 VAL A CA 1
ATOM 1313 C C . VAL A 1 164 ? 2.351 3.927 9.220 1.00 85.00 164 VAL A C 1
ATOM 1315 O O . VAL A 1 164 ? 3.422 4.328 8.767 1.00 85.00 164 VAL A O 1
ATOM 1318 N N . TYR A 1 165 ? 1.333 3.562 8.436 1.00 84.69 165 TYR A N 1
ATOM 1319 C CA . TYR A 1 165 ? 1.406 3.621 6.979 1.00 84.69 165 TYR A CA 1
ATOM 1320 C C . TYR A 1 165 ? 1.717 5.039 6.475 1.00 84.69 165 TYR A C 1
ATOM 1322 O O . TYR A 1 165 ? 2.618 5.219 5.660 1.00 84.69 165 TYR A O 1
ATOM 1330 N N . VAL A 1 166 ? 1.026 6.065 6.985 1.00 86.12 166 VAL A N 1
ATOM 1331 C CA . VAL A 1 166 ? 1.273 7.470 6.611 1.00 86.12 166 VAL A CA 1
ATOM 1332 C C . VAL A 1 166 ? 2.710 7.882 6.938 1.00 86.12 166 VAL A C 1
ATOM 1334 O O . VAL A 1 166 ? 3.390 8.441 6.080 1.00 86.12 166 VAL A O 1
ATOM 1337 N N . VAL A 1 167 ? 3.203 7.567 8.139 1.00 87.38 167 VAL A N 1
ATOM 1338 C CA . VAL A 1 167 ? 4.564 7.933 8.569 1.00 87.38 167 VAL A CA 1
ATOM 1339 C C . VAL A 1 167 ? 5.638 7.301 7.677 1.00 87.38 167 VAL A C 1
ATOM 1341 O O . VAL A 1 167 ? 6.618 7.965 7.342 1.00 87.38 167 VAL A O 1
ATOM 1344 N N . LEU A 1 168 ? 5.453 6.046 7.259 1.00 86.62 168 LEU A N 1
ATOM 1345 C CA . LEU A 1 168 ? 6.435 5.326 6.442 1.00 86.62 168 LEU A CA 1
ATOM 1346 C C . LEU A 1 168 ? 6.330 5.649 4.941 1.00 86.62 168 LEU A C 1
ATOM 1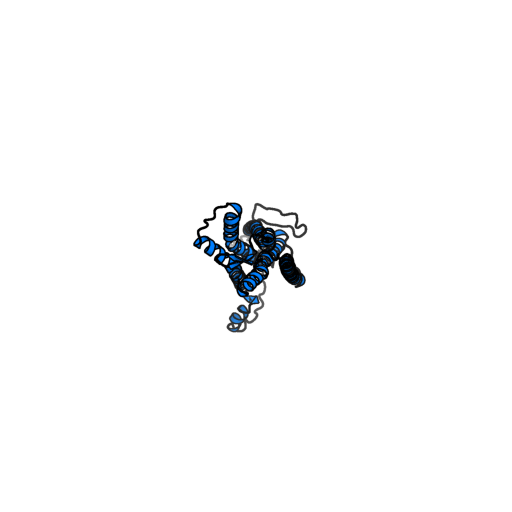348 O O . LEU A 1 168 ? 7.350 5.700 4.253 1.00 86.62 168 LEU A O 1
ATOM 1352 N N . SER A 1 169 ? 5.126 5.913 4.424 1.00 86.00 169 SER A N 1
ATOM 1353 C CA . SER A 1 169 ? 4.872 6.048 2.978 1.00 86.00 169 SER A CA 1
ATOM 1354 C C . SER A 1 169 ? 4.818 7.492 2.467 1.00 86.00 169 SER A C 1
ATOM 1356 O O . SER A 1 169 ? 5.082 7.735 1.282 1.00 86.00 169 SER A O 1
ATOM 1358 N N . VAL A 1 170 ? 4.533 8.483 3.322 1.00 88.69 170 VAL A N 1
ATOM 1359 C CA . VAL A 1 170 ? 4.527 9.904 2.921 1.00 88.69 170 VAL A CA 1
ATOM 1360 C C . VAL A 1 170 ? 5.919 10.416 2.527 1.00 88.69 170 VAL A C 1
ATOM 1362 O O . VAL A 1 170 ? 6.017 11.002 1.446 1.00 88.69 170 VAL A O 1
ATOM 1365 N N . PRO A 1 171 ? 7.006 10.185 3.295 1.00 87.50 171 PRO A N 1
ATOM 1366 C CA . PRO A 1 171 ? 8.337 10.680 2.925 1.00 87.50 171 PRO A CA 1
ATOM 1367 C C . PRO A 1 171 ? 8.788 10.158 1.555 1.00 87.50 171 PRO A C 1
ATOM 1369 O O . PRO A 1 171 ? 9.293 10.910 0.718 1.00 87.50 171 PRO A O 1
ATOM 1372 N N . PHE A 1 172 ? 8.518 8.877 1.289 1.00 85.94 172 PHE A N 1
ATOM 1373 C CA . PHE A 1 172 ? 8.776 8.251 -0.003 1.00 85.94 172 PHE A CA 1
ATOM 1374 C C . PHE A 1 172 ? 7.908 8.841 -1.131 1.00 85.94 172 PHE A C 1
ATOM 1376 O O . PHE A 1 172 ? 8.389 9.057 -2.246 1.00 85.94 172 PHE A O 1
ATOM 1383 N N . SER A 1 173 ? 6.639 9.153 -0.864 1.00 86.12 173 SER A N 1
ATOM 1384 C CA . SER A 1 173 ? 5.768 9.791 -1.858 1.00 86.12 173 SER A CA 1
ATOM 1385 C C . SER A 1 173 ? 6.256 11.197 -2.216 1.00 86.12 173 SER A C 1
ATOM 1387 O O . SER A 1 173 ? 6.380 11.517 -3.399 1.00 86.12 173 SER A O 1
ATOM 1389 N N . VAL A 1 174 ? 6.605 12.014 -1.218 1.00 85.19 174 VAL A N 1
ATOM 1390 C CA . VAL A 1 174 ? 7.094 13.389 -1.415 1.00 85.19 174 VAL A CA 1
ATOM 1391 C C . VAL A 1 174 ? 8.372 13.399 -2.248 1.00 85.19 174 VAL A C 1
ATOM 1393 O O . VAL A 1 174 ? 8.462 14.136 -3.229 1.00 85.19 174 VAL A O 1
ATOM 1396 N N . ILE A 1 175 ? 9.344 12.543 -1.922 1.00 82.44 175 ILE A N 1
ATOM 1397 C CA . ILE A 1 175 ? 10.622 12.531 -2.640 1.00 82.44 175 ILE A CA 1
ATOM 1398 C C . ILE A 1 175 ? 10.469 12.061 -4.092 1.00 82.44 175 ILE A C 1
ATOM 1400 O O . ILE A 1 175 ? 11.150 12.565 -4.983 1.00 82.44 175 ILE A O 1
ATOM 1404 N N . ARG A 1 176 ? 9.529 11.143 -4.363 1.00 80.06 176 ARG A N 1
ATOM 1405 C CA . ARG A 1 176 ? 9.188 10.714 -5.726 1.00 80.06 176 ARG A CA 1
ATOM 1406 C C . ARG A 1 176 ? 8.500 11.811 -6.522 1.00 80.06 176 ARG A C 1
ATOM 1408 O O . ARG A 1 176 ? 8.802 11.955 -7.705 1.00 80.06 176 ARG A O 1
ATOM 1415 N N . TRP A 1 177 ? 7.632 12.595 -5.889 1.00 79.88 177 TRP A N 1
ATOM 1416 C CA . TRP A 1 177 ? 7.030 13.766 -6.518 1.00 79.88 177 TRP A CA 1
ATOM 1417 C C . TRP A 1 177 ? 8.083 14.823 -6.861 1.00 79.88 177 TRP A C 1
ATOM 1419 O O . TRP A 1 177 ? 8.120 15.296 -7.993 1.00 79.88 177 TRP A O 1
ATOM 1429 N N . VAL A 1 178 ? 8.995 15.134 -5.936 1.00 75.50 178 VAL A N 1
ATOM 1430 C CA . VAL A 1 178 ? 10.089 16.091 -6.180 1.00 75.50 178 VAL A CA 1
ATOM 1431 C C . VAL A 1 178 ? 11.003 15.614 -7.312 1.00 75.50 178 VAL A C 1
ATOM 1433 O O . VAL A 1 178 ? 11.285 16.383 -8.228 1.00 75.50 178 VAL A O 1
ATOM 1436 N N . ALA A 1 179 ? 11.399 14.338 -7.305 1.00 70.06 179 ALA A N 1
ATOM 1437 C CA . ALA A 1 179 ? 12.266 13.768 -8.336 1.00 70.06 179 ALA A CA 1
ATOM 1438 C C . ALA A 1 179 ? 11.606 13.685 -9.726 1.00 70.06 179 ALA A C 1
ATOM 1440 O O . ALA A 1 179 ? 12.306 13.744 -10.731 1.00 70.06 179 ALA A O 1
ATOM 1441 N N . THR A 1 180 ? 10.278 13.535 -9.796 1.00 66.19 180 THR A N 1
ATOM 1442 C CA . THR A 1 180 ? 9.551 13.351 -11.068 1.00 66.19 180 THR A CA 1
ATOM 1443 C C . THR A 1 180 ? 9.021 14.668 -11.642 1.00 66.19 180 THR A C 1
ATOM 1445 O O . THR A 1 180 ? 9.022 14.833 -12.856 1.00 66.19 180 THR A O 1
ATOM 1448 N N . PHE A 1 181 ? 8.582 15.611 -10.799 1.00 60.03 181 PHE A N 1
ATOM 1449 C CA . PHE A 1 181 ? 7.848 16.807 -11.240 1.00 60.03 181 PHE A CA 1
ATOM 1450 C C . PHE A 1 181 ? 8.616 18.130 -11.106 1.00 60.03 181 PHE A C 1
ATOM 1452 O O . PHE A 1 181 ? 8.214 19.104 -11.734 1.00 60.03 181 PHE A O 1
ATOM 1459 N N . LYS A 1 182 ? 9.707 18.210 -10.323 1.00 52.94 182 LYS A N 1
ATOM 1460 C CA . LYS A 1 182 ? 10.465 19.470 -10.146 1.00 52.94 182 LYS A CA 1
ATOM 1461 C C . LYS A 1 182 ? 11.745 19.599 -10.979 1.00 52.94 182 LYS A C 1
ATOM 1463 O O . LYS A 1 182 ? 12.415 20.616 -10.857 1.00 52.94 182 LYS A O 1
ATOM 1468 N N . ALA A 1 183 ? 12.093 18.618 -11.816 1.00 51.81 183 ALA A N 1
ATOM 1469 C CA . ALA A 1 183 ? 13.275 18.652 -12.696 1.00 51.81 183 ALA A CA 1
ATOM 1470 C C . ALA A 1 183 ? 14.629 18.960 -12.004 1.00 51.81 183 ALA A C 1
ATOM 1472 O O . ALA A 1 183 ? 15.633 19.188 -12.675 1.00 51.81 183 ALA A O 1
ATOM 1473 N N . THR A 1 184 ? 14.712 18.924 -10.669 1.00 50.72 184 THR A N 1
ATOM 1474 C CA . THR A 1 184 ? 15.980 19.039 -9.942 1.00 50.72 184 THR A CA 1
ATOM 1475 C C . THR A 1 184 ? 16.583 17.648 -9.796 1.00 50.72 184 THR A C 1
ATOM 1477 O O . THR A 1 184 ? 16.204 16.883 -8.911 1.00 50.72 184 THR A O 1
ATOM 1480 N N . HIS A 1 185 ? 17.536 17.323 -10.670 1.00 52.34 185 HIS A N 1
ATOM 1481 C CA . HIS A 1 185 ? 18.267 16.045 -10.710 1.00 52.34 185 HIS A CA 1
ATOM 1482 C C . HIS A 1 185 ? 19.157 15.759 -9.483 1.00 52.34 185 HIS A C 1
ATOM 1484 O O . HIS A 1 185 ? 19.837 14.738 -9.435 1.00 52.34 185 HIS A O 1
ATOM 1490 N N . VAL A 1 186 ? 19.153 16.637 -8.481 1.00 52.66 186 VAL A N 1
ATOM 1491 C CA . VAL A 1 186 ? 20.028 16.586 -7.307 1.00 52.66 186 VAL A CA 1
ATOM 1492 C C . VAL A 1 186 ? 19.202 16.415 -6.038 1.00 52.66 186 VAL A C 1
ATOM 1494 O O . VAL A 1 186 ? 19.081 17.312 -5.211 1.00 52.66 186 VAL A O 1
ATOM 1497 N N . VAL A 1 187 ? 18.602 15.237 -5.876 1.00 60.38 187 VAL A N 1
ATOM 1498 C CA . VAL A 1 187 ? 18.204 14.780 -4.541 1.00 60.38 187 VAL A CA 1
ATOM 1499 C C . VAL A 1 187 ? 19.445 14.163 -3.907 1.00 60.38 187 VAL A C 1
ATOM 1501 O O . VAL A 1 187 ? 20.028 13.249 -4.487 1.00 60.38 187 VAL A O 1
ATOM 1504 N N . THR A 1 188 ? 19.862 14.649 -2.737 1.00 67.00 188 THR A N 1
ATOM 1505 C CA . THR A 1 188 ? 21.027 14.116 -2.019 1.00 67.00 188 THR A CA 1
ATOM 1506 C C . THR A 1 188 ? 20.855 12.607 -1.812 1.00 67.00 188 THR A C 1
ATOM 1508 O O . THR A 1 188 ? 19.938 12.168 -1.113 1.00 67.00 188 THR A O 1
ATOM 1511 N N . THR A 1 189 ? 21.734 11.812 -2.432 1.00 72.00 189 THR A N 1
ATOM 1512 C CA . THR A 1 189 ? 21.691 10.338 -2.488 1.00 72.00 189 THR A CA 1
ATOM 1513 C C . THR A 1 189 ? 21.382 9.653 -1.141 1.00 72.00 189 THR A C 1
ATOM 1515 O O . THR A 1 189 ? 20.554 8.738 -1.133 1.00 72.00 189 THR A O 1
ATOM 1518 N N . PRO A 1 190 ? 21.935 10.095 0.013 1.00 81.88 190 PRO A N 1
ATOM 1519 C CA . PRO A 1 190 ? 21.637 9.497 1.319 1.00 81.88 190 PRO A CA 1
ATOM 1520 C C . PRO A 1 190 ? 20.189 9.696 1.787 1.00 81.88 190 PRO A C 1
ATOM 1522 O O . PRO A 1 190 ? 19.591 8.782 2.350 1.00 81.88 190 PRO A O 1
ATOM 1525 N N . TRP A 1 191 ? 19.603 10.873 1.542 1.00 80.75 191 TRP A N 1
ATOM 1526 C CA . TRP A 1 191 ? 18.232 11.173 1.968 1.00 80.75 191 TRP A CA 1
ATOM 1527 C C . TRP A 1 191 ? 17.217 10.353 1.175 1.00 80.75 191 TRP A C 1
ATOM 1529 O O . TRP A 1 191 ? 16.280 9.789 1.738 1.00 80.75 191 TRP A O 1
ATOM 1539 N N . TYR A 1 192 ? 17.458 10.213 -0.133 1.00 81.94 192 TYR A N 1
ATOM 1540 C CA . TYR A 1 192 ? 16.659 9.341 -0.984 1.00 81.94 192 TYR A CA 1
ATOM 1541 C C . TYR A 1 192 ? 16.668 7.903 -0.470 1.00 81.94 192 TYR A C 1
ATOM 1543 O O . TYR A 1 192 ? 15.602 7.321 -0.257 1.00 81.94 192 TYR A O 1
ATOM 1551 N N . PHE A 1 193 ? 17.861 7.372 -0.190 1.00 84.88 193 PHE A N 1
ATOM 1552 C CA . PHE A 1 193 ? 18.035 6.031 0.355 1.00 84.88 193 PHE A CA 1
ATOM 1553 C C . PHE A 1 193 ? 17.286 5.831 1.681 1.00 84.88 193 PHE A C 1
ATOM 1555 O O . PHE A 1 193 ? 16.564 4.846 1.824 1.00 84.88 193 PHE A O 1
ATOM 1562 N N . LEU A 1 194 ? 17.362 6.785 2.615 1.00 88.19 194 LEU A N 1
ATOM 1563 C CA . LEU A 1 194 ? 16.640 6.704 3.889 1.00 88.19 194 LEU A CA 1
ATOM 1564 C C . LEU A 1 194 ? 15.119 6.597 3.693 1.00 88.19 194 LEU A C 1
ATOM 1566 O O . LEU A 1 194 ? 14.488 5.718 4.279 1.00 88.19 194 LEU A O 1
ATOM 1570 N N . CYS A 1 195 ? 14.525 7.449 2.850 1.00 86.50 195 CYS A N 1
ATOM 1571 C CA . CYS A 1 195 ? 13.084 7.406 2.579 1.00 86.50 195 CYS A CA 1
ATOM 1572 C C . CYS A 1 195 ? 12.648 6.074 1.952 1.00 86.50 195 CYS A C 1
ATOM 1574 O O . CYS A 1 195 ? 11.570 5.568 2.257 1.00 86.50 195 CYS A O 1
ATOM 1576 N N . ILE A 1 196 ? 13.484 5.492 1.089 1.00 85.75 196 ILE A N 1
ATOM 1577 C CA . ILE A 1 196 ? 13.243 4.164 0.519 1.00 85.75 196 ILE A CA 1
ATOM 1578 C C . ILE A 1 196 ? 13.294 3.095 1.610 1.00 85.75 196 ILE A C 1
ATOM 1580 O O . ILE A 1 196 ? 12.407 2.248 1.661 1.00 85.75 196 ILE A O 1
ATOM 1584 N N . CYS A 1 197 ? 14.308 3.111 2.476 1.00 88.25 197 CYS A N 1
ATOM 1585 C CA . CYS A 1 197 ? 14.440 2.141 3.562 1.00 88.25 197 CYS A CA 1
ATOM 1586 C C . CYS A 1 197 ? 13.228 2.179 4.495 1.00 88.25 197 CYS A C 1
ATOM 1588 O O . CYS A 1 197 ? 12.650 1.134 4.778 1.00 88.25 197 CYS A O 1
ATOM 1590 N N . LEU A 1 198 ? 12.788 3.377 4.894 1.00 89.44 198 LEU A N 1
ATOM 1591 C CA . LEU A 1 198 ? 11.584 3.557 5.710 1.00 89.44 198 LEU A CA 1
ATOM 1592 C C . LEU A 1 198 ? 10.348 2.935 5.053 1.00 89.44 198 LEU A C 1
ATOM 1594 O O . LEU A 1 198 ? 9.609 2.206 5.710 1.00 89.44 198 LEU A O 1
ATOM 1598 N N . HIS A 1 199 ? 10.160 3.163 3.753 1.00 87.56 199 HIS A N 1
ATOM 1599 C CA . HIS A 1 199 ? 9.038 2.584 3.023 1.00 87.56 199 HIS A CA 1
ATOM 1600 C C . HIS A 1 199 ? 9.142 1.052 2.894 1.00 87.56 199 HIS A C 1
ATOM 1602 O O . HIS A 1 199 ? 8.152 0.353 3.078 1.00 87.56 199 HIS A O 1
ATOM 1608 N N . ASN A 1 200 ? 10.335 0.490 2.666 1.00 87.69 200 ASN A N 1
ATOM 1609 C CA . ASN A 1 200 ? 10.508 -0.971 2.619 1.00 87.69 200 ASN A CA 1
ATOM 1610 C C . ASN A 1 200 ? 10.267 -1.646 3.983 1.00 87.69 200 ASN A C 1
ATOM 1612 O O . ASN A 1 200 ? 9.887 -2.815 4.033 1.00 87.69 200 ASN A O 1
ATOM 1616 N N . CYS A 1 201 ? 10.433 -0.918 5.090 1.00 88.00 201 CYS A N 1
ATOM 1617 C CA . CYS A 1 201 ? 10.118 -1.405 6.434 1.00 88.00 201 CYS A CA 1
ATOM 1618 C C . CYS A 1 201 ? 8.609 -1.470 6.736 1.00 88.00 201 CYS A C 1
ATOM 1620 O O . CYS A 1 201 ? 8.233 -1.963 7.800 1.00 88.00 201 CYS A O 1
ATOM 1622 N N . GLU A 1 202 ? 7.731 -1.025 5.831 1.00 85.56 202 GLU A N 1
ATOM 1623 C CA . GLU A 1 202 ? 6.276 -1.051 6.031 1.00 85.56 202 GLU A CA 1
ATOM 1624 C C . GLU A 1 202 ? 5.755 -2.465 6.335 1.00 85.56 202 GLU A C 1
ATOM 1626 O O . GLU A 1 202 ? 4.942 -2.654 7.240 1.00 85.56 202 GLU A O 1
ATOM 1631 N N . GLY A 1 203 ? 6.276 -3.484 5.642 1.00 82.75 203 GLY A N 1
ATOM 1632 C CA . GLY A 1 203 ? 5.903 -4.878 5.891 1.00 82.75 203 GLY A CA 1
ATOM 1633 C C . GLY A 1 203 ? 6.223 -5.324 7.320 1.00 82.75 203 GLY A C 1
ATOM 1634 O O . GLY A 1 203 ? 5.373 -5.911 7.991 1.00 82.75 203 GLY A O 1
ATOM 1635 N N . LEU A 1 204 ? 7.417 -4.980 7.815 1.00 86.88 204 LEU A N 1
ATOM 1636 C CA . LEU A 1 204 ? 7.820 -5.264 9.193 1.00 86.88 204 LEU A CA 1
ATOM 1637 C C . LEU A 1 204 ? 6.923 -4.523 10.189 1.00 86.88 204 LEU A C 1
ATOM 1639 O O . LEU A 1 204 ? 6.459 -5.116 11.160 1.00 86.88 204 LEU A O 1
ATOM 1643 N N . ALA A 1 205 ? 6.636 -3.249 9.930 1.00 85.56 205 ALA A N 1
ATOM 1644 C CA . ALA A 1 205 ? 5.786 -2.442 10.792 1.00 85.56 205 ALA A CA 1
ATOM 1645 C C . ALA A 1 205 ? 4.359 -3.012 10.893 1.00 85.56 205 ALA A C 1
ATOM 1647 O O . ALA A 1 205 ? 3.814 -3.101 11.991 1.00 85.56 205 ALA A O 1
ATOM 1648 N N . ASN A 1 206 ? 3.785 -3.488 9.784 1.00 82.50 206 ASN A N 1
ATOM 1649 C CA . ASN A 1 206 ? 2.475 -4.142 9.770 1.00 82.50 206 ASN A CA 1
ATOM 1650 C C . ASN A 1 206 ? 2.460 -5.449 10.583 1.00 82.50 206 ASN A C 1
ATOM 1652 O O . ASN A 1 206 ? 1.510 -5.699 11.328 1.00 82.50 206 ASN A O 1
ATOM 1656 N N . VAL A 1 207 ? 3.512 -6.271 10.487 1.00 84.12 207 VAL A N 1
ATOM 1657 C CA . VAL A 1 207 ? 3.638 -7.509 11.280 1.00 84.12 207 VAL A CA 1
ATOM 1658 C C . VAL A 1 207 ? 3.799 -7.199 12.767 1.00 84.12 207 VAL A C 1
ATOM 1660 O O . VAL A 1 207 ? 3.134 -7.820 13.595 1.00 84.12 207 VAL A O 1
ATOM 1663 N N . LEU A 1 208 ? 4.629 -6.212 13.115 1.00 84.12 208 LEU A N 1
ATOM 1664 C CA . LEU A 1 208 ? 4.801 -5.759 14.496 1.00 84.12 208 LEU A CA 1
ATOM 1665 C C . LEU A 1 208 ? 3.486 -5.230 15.074 1.00 84.12 208 LEU A C 1
ATOM 1667 O O . LEU A 1 208 ? 3.107 -5.603 16.182 1.00 84.12 208 LEU A O 1
ATOM 1671 N N . LEU A 1 209 ? 2.743 -4.427 14.310 1.00 79.88 209 LEU A N 1
ATOM 1672 C CA . LEU A 1 209 ? 1.417 -3.963 14.708 1.00 79.88 209 LEU A CA 1
ATOM 1673 C C . LEU A 1 209 ? 0.452 -5.125 14.937 1.00 79.88 209 LEU A C 1
ATOM 1675 O O . LEU A 1 209 ? -0.278 -5.106 15.928 1.00 79.88 209 LEU A O 1
ATOM 1679 N N . LEU A 1 210 ? 0.462 -6.148 14.079 1.00 77.88 210 LEU A N 1
ATOM 1680 C CA . LEU A 1 210 ? -0.373 -7.337 14.254 1.00 77.88 210 LEU A CA 1
ATOM 1681 C C . LEU A 1 210 ? -0.013 -8.101 15.529 1.00 77.88 210 LEU A C 1
ATOM 1683 O O . LEU A 1 210 ? -0.906 -8.426 16.318 1.00 77.88 210 LEU A O 1
ATOM 1687 N N . ALA A 1 211 ? 1.281 -8.323 15.757 1.00 80.12 211 ALA A N 1
ATOM 1688 C CA . ALA A 1 211 ? 1.789 -9.013 16.934 1.00 80.12 211 ALA A CA 1
ATOM 1689 C C . ALA A 1 211 ? 1.427 -8.281 18.235 1.00 80.12 211 ALA A C 1
ATOM 1691 O O . ALA A 1 211 ? 0.928 -8.902 19.174 1.00 80.12 211 ALA A O 1
ATOM 1692 N N . LEU A 1 212 ? 1.598 -6.957 18.269 1.00 76.44 212 LEU A N 1
ATOM 1693 C CA . LEU A 1 212 ? 1.311 -6.132 19.446 1.00 76.44 212 LEU A CA 1
ATOM 1694 C C . LEU A 1 212 ? -0.195 -5.910 19.666 1.00 76.44 212 LEU A C 1
ATOM 1696 O O . LEU A 1 212 ? -0.651 -5.789 20.802 1.00 76.44 212 LEU A O 1
ATOM 1700 N N . THR A 1 213 ? -0.995 -5.874 18.596 1.00 69.81 213 THR A N 1
ATOM 1701 C CA . THR A 1 213 ? -2.439 -5.593 18.678 1.00 69.81 213 THR A CA 1
ATOM 1702 C C . THR A 1 213 ? -3.265 -6.831 19.028 1.00 69.81 213 THR A C 1
ATOM 1704 O O . THR A 1 213 ? -4.304 -6.707 19.683 1.00 69.81 213 THR A O 1
ATOM 1707 N N . ARG A 1 214 ? -2.839 -8.024 18.591 1.00 65.38 214 ARG A N 1
ATOM 1708 C CA . ARG A 1 214 ? -3.548 -9.296 18.820 1.00 65.38 214 ARG A CA 1
ATOM 1709 C C . ARG A 1 214 ? -2.583 -10.435 19.193 1.00 65.38 214 ARG A C 1
ATOM 1711 O O . ARG A 1 214 ? -2.484 -11.412 18.448 1.00 65.38 214 ARG A O 1
ATOM 1718 N N . PRO A 1 215 ? -1.940 -10.384 20.375 1.00 60.41 215 PRO A N 1
ATOM 1719 C CA . PRO A 1 215 ? -1.028 -11.442 20.825 1.00 60.41 215 PRO A CA 1
ATOM 1720 C C . PRO A 1 215 ? -1.717 -12.811 20.995 1.00 60.41 215 PRO A C 1
ATOM 1722 O O . PRO A 1 215 ? -1.058 -13.849 20.977 1.00 60.41 215 PRO A O 1
ATOM 1725 N N . SER A 1 216 ? -3.051 -12.836 21.114 1.00 55.44 216 SER A N 1
ATOM 1726 C CA . SER A 1 216 ? -3.851 -14.061 21.214 1.00 55.44 216 SER A CA 1
ATOM 1727 C C . SER A 1 216 ? -3.988 -14.844 19.902 1.00 55.44 216 SER A C 1
ATOM 1729 O O . SER A 1 216 ? -4.205 -16.048 19.957 1.00 55.44 216 SER A O 1
ATOM 1731 N N . ILE A 1 217 ? -3.828 -14.211 18.730 1.00 58.88 217 ILE A N 1
ATOM 1732 C CA . ILE A 1 217 ? -3.879 -14.905 17.424 1.00 58.88 217 ILE A CA 1
ATOM 1733 C C . ILE A 1 217 ? -2.587 -15.685 17.151 1.00 58.88 217 ILE A C 1
ATOM 1735 O O . ILE A 1 217 ? -2.611 -16.705 16.472 1.00 58.88 217 ILE A O 1
ATOM 1739 N N . LEU A 1 218 ? -1.463 -15.228 17.704 1.00 57.12 218 LEU A N 1
ATOM 1740 C CA . LEU A 1 218 ? -0.138 -15.816 17.492 1.00 57.12 218 LEU A CA 1
ATOM 1741 C C . LEU A 1 218 ? 0.236 -16.870 18.548 1.00 57.12 218 LEU A C 1
ATOM 1743 O O . LEU A 1 218 ? 1.384 -17.290 18.616 1.00 57.12 218 LEU A O 1
ATOM 1747 N N . GLY A 1 219 ? -0.705 -17.290 19.401 1.00 52.78 219 GLY A N 1
ATOM 1748 C CA . GLY A 1 219 ? -0.464 -18.324 20.415 1.00 52.78 219 GLY A CA 1
ATOM 1749 C C . GLY A 1 219 ? 0.451 -17.905 21.577 1.00 52.78 219 GLY A C 1
ATOM 1750 O O . GLY A 1 219 ? 0.535 -18.635 22.562 1.00 52.78 219 GLY A O 1
ATOM 1751 N N . PHE A 1 220 ? 1.064 -16.715 21.542 1.00 56.59 220 PHE A N 1
ATOM 1752 C CA . PHE A 1 220 ? 1.916 -16.207 22.627 1.00 56.59 220 PHE A CA 1
ATOM 1753 C C . PHE A 1 220 ? 1.157 -16.035 23.952 1.00 56.59 220 PHE A C 1
ATOM 1755 O O . PHE A 1 220 ? 1.727 -16.245 25.021 1.00 56.59 220 PHE A O 1
ATOM 1762 N N . ALA A 1 221 ? -0.148 -15.745 23.901 1.00 50.50 221 ALA A N 1
ATOM 1763 C CA . ALA A 1 221 ? -0.998 -15.709 25.094 1.00 50.50 221 ALA A CA 1
ATOM 1764 C C . ALA A 1 221 ? -1.176 -17.095 25.753 1.00 50.50 221 ALA A C 1
ATOM 1766 O O . ALA A 1 221 ? -1.296 -17.188 26.973 1.00 50.50 221 ALA A O 1
ATOM 1767 N N . MET A 1 222 ? -1.143 -18.181 24.970 1.00 48.22 222 MET A N 1
ATOM 1768 C CA . MET A 1 222 ? -1.261 -19.548 25.495 1.00 48.22 222 MET A CA 1
ATOM 1769 C C . MET A 1 222 ? 0.034 -20.004 26.190 1.00 48.22 222 MET A C 1
ATOM 1771 O O . MET A 1 222 ? -0.019 -20.777 27.143 1.00 48.22 222 MET A O 1
ATOM 1775 N N . ALA A 1 223 ? 1.192 -19.480 25.766 1.00 47.44 223 ALA A N 1
ATOM 1776 C CA . ALA A 1 223 ? 2.476 -19.731 26.423 1.00 47.44 223 ALA A CA 1
ATOM 1777 C C . ALA A 1 223 ? 2.573 -19.049 27.801 1.00 47.44 223 ALA A C 1
ATOM 1779 O O . ALA A 1 223 ? 3.117 -19.639 28.729 1.00 47.44 223 ALA A O 1
ATOM 1780 N N . ALA A 1 224 ? 1.986 -17.856 27.962 1.00 49.59 224 ALA A N 1
ATOM 1781 C CA . ALA A 1 224 ? 1.911 -17.172 29.256 1.00 49.59 224 ALA A CA 1
ATOM 1782 C C . ALA A 1 224 ? 0.922 -17.848 30.227 1.00 49.59 224 ALA A C 1
ATOM 1784 O O . ALA A 1 224 ? 1.189 -17.936 31.422 1.00 49.59 224 ALA A O 1
ATOM 1785 N N . SER A 1 225 ? -0.190 -18.393 29.718 1.00 45.69 225 SER A N 1
ATOM 1786 C CA . SER A 1 225 ? -1.198 -19.076 30.545 1.00 45.69 225 SER A CA 1
ATOM 1787 C C . SER A 1 225 ? -0.768 -20.463 31.035 1.00 45.69 225 SER A C 1
ATOM 1789 O O . SER A 1 225 ? -1.338 -20.957 32.002 1.00 45.69 225 SER A O 1
ATOM 1791 N N . ARG A 1 226 ? 0.227 -21.110 30.411 1.00 45.97 226 ARG A N 1
ATOM 1792 C CA . ARG A 1 226 ? 0.694 -22.447 30.828 1.00 45.97 226 ARG A CA 1
ATOM 1793 C C . ARG A 1 226 ? 1.542 -22.428 32.112 1.00 45.97 226 ARG A C 1
ATOM 1795 O O . ARG A 1 226 ? 1.904 -23.492 32.603 1.00 45.97 226 ARG A O 1
ATOM 1802 N N . GLY A 1 227 ? 1.848 -21.242 32.648 1.00 43.75 227 GLY A N 1
ATOM 1803 C CA . GLY A 1 227 ? 2.532 -21.050 33.932 1.00 43.75 227 GLY A CA 1
ATOM 1804 C C . GLY A 1 227 ? 1.619 -20.636 35.093 1.00 43.75 227 GLY A C 1
ATOM 1805 O O . GLY A 1 227 ? 2.107 -20.495 36.210 1.00 43.75 227 GLY A O 1
ATOM 1806 N N . GLN A 1 228 ? 0.318 -20.436 34.860 1.00 47.50 228 GLN A N 1
ATOM 1807 C CA . GLN A 1 228 ? -0.632 -20.035 35.898 1.00 47.50 228 GLN A CA 1
ATOM 1808 C C . GLN A 1 228 ? -1.607 -21.189 36.141 1.00 47.50 228 GLN A C 1
ATOM 1810 O O . GLN A 1 228 ? -2.340 -21.593 35.240 1.00 47.50 228 GLN A O 1
ATOM 1815 N N . GLY A 1 229 ? -1.529 -21.773 37.342 1.00 39.50 229 GLY A N 1
ATOM 1816 C CA . GLY A 1 229 ? -2.370 -22.885 37.786 1.00 39.50 229 GLY A CA 1
ATOM 1817 C C . GLY A 1 229 ? -3.873 -22.572 37.726 1.00 39.50 229 GLY A C 1
ATOM 1818 O O . GLY A 1 229 ? -4.257 -21.438 37.435 1.00 39.50 229 GLY A O 1
ATOM 1819 N N . PRO A 1 230 ? -4.735 -23.572 37.983 1.00 36.44 230 PRO A N 1
ATOM 1820 C CA . PRO A 1 230 ? -6.165 -23.471 37.723 1.00 36.44 230 PRO A CA 1
ATOM 1821 C C . PRO A 1 230 ? -6.775 -22.318 38.523 1.00 36.44 230 PRO A C 1
ATOM 1823 O O . PRO A 1 230 ? -6.715 -22.309 39.752 1.00 36.44 230 PRO A O 1
ATOM 1826 N N . ILE A 1 231 ? -7.362 -21.353 37.818 1.00 48.38 231 ILE A N 1
ATOM 1827 C CA . ILE A 1 231 ? -8.238 -20.351 38.418 1.00 48.38 231 ILE A CA 1
ATOM 1828 C C . ILE A 1 231 ? -9.522 -21.095 38.783 1.00 48.38 231 ILE A C 1
ATOM 1830 O O . ILE A 1 231 ? -10.224 -21.602 37.911 1.00 48.38 231 ILE A O 1
ATOM 1834 N N . VAL A 1 232 ? -9.767 -21.225 40.084 1.00 41.97 232 VAL A N 1
ATOM 1835 C CA . VAL A 1 232 ? -11.049 -21.663 40.635 1.00 41.97 232 VAL A CA 1
ATOM 1836 C C . VAL A 1 232 ? -12.079 -20.596 40.261 1.00 41.97 232 VAL A C 1
ATOM 1838 O O . VAL A 1 232 ? -11.917 -19.437 40.638 1.00 41.97 232 VAL A O 1
ATOM 1841 N N . ASP A 1 233 ? -13.099 -20.975 39.492 1.00 41.19 233 ASP A N 1
ATOM 1842 C CA . ASP A 1 233 ? -14.241 -20.114 39.181 1.00 41.19 233 ASP A CA 1
ATOM 1843 C C . ASP A 1 233 ? -15.043 -19.856 40.469 1.00 41.19 233 ASP A C 1
ATOM 1845 O O . ASP A 1 233 ? -15.844 -20.686 40.901 1.00 41.19 233 ASP A O 1
ATOM 1849 N N . GLU A 1 234 ? -14.820 -18.702 41.099 1.00 36.97 234 GLU A N 1
ATOM 1850 C CA . GLU A 1 234 ? -15.737 -18.144 42.092 1.00 36.97 234 GLU A CA 1
ATOM 1851 C C . GLU A 1 234 ? -16.842 -17.374 41.337 1.00 36.97 234 GLU A C 1
ATOM 1853 O O . GLU A 1 234 ? -16.526 -16.462 40.560 1.00 36.97 234 GLU A O 1
ATOM 1858 N N . PRO A 1 235 ? -18.138 -17.711 41.497 1.00 39.16 235 PRO A N 1
ATOM 1859 C CA . PRO A 1 235 ? -19.203 -16.994 40.813 1.00 39.16 235 PRO A CA 1
ATOM 1860 C C . PRO A 1 235 ? -19.270 -15.567 41.361 1.00 39.16 235 PRO A C 1
ATOM 1862 O O . PRO A 1 235 ? -19.625 -15.340 42.514 1.00 39.16 235 PRO A O 1
ATOM 1865 N N . THR A 1 236 ? -18.921 -14.594 40.522 1.00 36.31 236 THR A N 1
ATOM 1866 C CA . THR A 1 236 ? -19.056 -13.169 40.833 1.00 36.31 236 THR A CA 1
ATOM 1867 C C . THR A 1 236 ? -20.543 -12.803 40.876 1.00 36.31 236 THR A C 1
ATOM 1869 O O . THR A 1 236 ? -21.137 -12.428 39.866 1.00 36.31 236 THR A O 1
ATOM 1872 N N . GLU A 1 237 ? -21.158 -12.944 42.050 1.00 36.00 237 GLU A N 1
ATOM 1873 C CA . GLU A 1 237 ? -22.467 -12.376 42.374 1.00 36.00 237 GLU A CA 1
ATOM 1874 C C . GLU A 1 237 ? -22.400 -10.841 42.251 1.00 36.00 237 GLU A C 1
ATOM 1876 O O . GLU A 1 237 ? -21.640 -10.155 42.940 1.00 36.00 237 GLU A O 1
ATOM 1881 N N . LEU A 1 238 ? -23.197 -10.294 41.331 1.00 34.88 238 LEU A N 1
ATOM 1882 C CA . LEU A 1 238 ? -23.388 -8.861 41.116 1.00 34.88 238 LEU A CA 1
ATOM 1883 C C . LEU A 1 238 ? -24.089 -8.236 42.334 1.00 34.88 238 LEU A C 1
ATOM 1885 O O . LEU A 1 238 ? -25.309 -8.305 42.466 1.00 34.88 238 LEU A O 1
ATOM 1889 N N . ARG A 1 239 ? -23.333 -7.566 43.211 1.00 29.89 239 ARG A N 1
ATOM 1890 C CA . ARG A 1 239 ? -23.917 -6.640 44.193 1.00 29.89 239 ARG A CA 1
ATOM 1891 C C . ARG A 1 239 ? -24.346 -5.350 43.497 1.00 29.89 239 ARG A C 1
ATOM 1893 O O . ARG A 1 239 ? -23.510 -4.521 43.144 1.00 29.89 239 ARG A O 1
ATOM 1900 N N . PHE A 1 240 ? -25.653 -5.161 43.355 1.00 34.25 240 PHE A N 1
ATOM 1901 C CA . PHE A 1 240 ? -26.244 -3.855 43.080 1.00 34.25 240 PHE A CA 1
ATOM 1902 C C . PHE A 1 240 ? -26.178 -3.004 44.354 1.00 34.25 240 PHE A C 1
ATOM 1904 O O . PHE A 1 240 ? -26.693 -3.396 45.401 1.00 34.25 240 PHE A O 1
ATOM 1911 N N . VAL A 1 241 ? -25.522 -1.845 44.280 1.00 40.06 241 VAL A N 1
ATOM 1912 C CA . VAL A 1 241 ? -25.643 -0.804 45.305 1.00 40.06 241 VAL A CA 1
ATOM 1913 C C . VAL A 1 241 ? -26.987 -0.121 45.068 1.00 40.06 241 VAL A C 1
ATOM 1915 O O . VAL A 1 241 ? -27.126 0.677 44.148 1.00 40.06 241 VAL A O 1
ATOM 1918 N N . GLN A 1 242 ? -27.992 -0.494 45.856 1.00 37.16 242 GLN A N 1
ATOM 1919 C CA . GLN A 1 242 ? -29.266 0.213 45.916 1.00 37.16 242 GLN A CA 1
ATOM 1920 C C . GLN A 1 242 ? -29.044 1.504 46.721 1.00 37.16 242 GLN A C 1
ATOM 1922 O O . GLN A 1 242 ? -28.782 1.442 47.922 1.00 37.16 242 GLN A O 1
ATOM 1927 N N . GLU A 1 243 ? -29.102 2.667 46.070 1.00 39.09 243 GLU A N 1
ATOM 1928 C CA . GLU A 1 243 ? -29.275 3.944 46.772 1.00 39.09 243 GLU A CA 1
ATOM 1929 C C . GLU A 1 243 ? -30.680 3.969 47.385 1.00 39.09 243 GLU A C 1
ATOM 1931 O O . GLU A 1 243 ? -31.681 3.902 46.673 1.00 39.09 24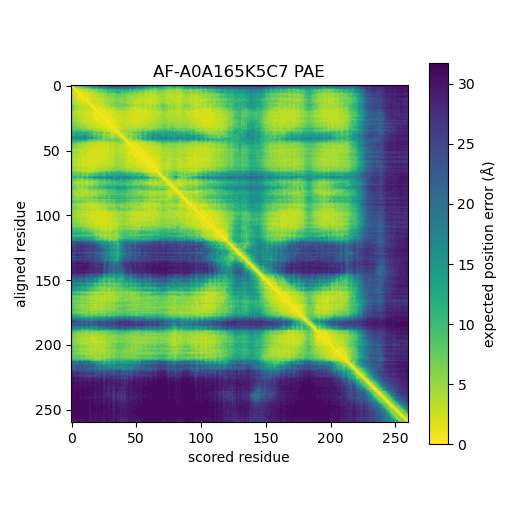3 GLU A O 1
ATOM 1936 N N . ASP A 1 244 ? -30.745 4.027 48.714 1.00 37.28 244 ASP A N 1
ATOM 1937 C CA . ASP A 1 244 ? -31.993 4.112 49.470 1.00 37.28 244 ASP A CA 1
ATOM 1938 C C . ASP A 1 244 ? -32.473 5.581 49.472 1.00 37.28 244 ASP A C 1
ATOM 1940 O O . ASP A 1 244 ? -31.769 6.455 49.999 1.00 37.28 244 ASP A O 1
ATOM 1944 N N . PRO A 1 245 ? -33.638 5.920 48.887 1.00 38.69 245 PRO A N 1
ATOM 1945 C CA . PRO A 1 245 ? -34.146 7.278 48.916 1.00 38.69 245 PRO A CA 1
ATOM 1946 C C . PRO A 1 245 ? -34.795 7.562 50.275 1.00 38.69 245 PRO A C 1
ATOM 1948 O O . PRO A 1 245 ? -35.887 7.094 50.571 1.00 38.69 245 PRO A O 1
ATOM 1951 N N . GLY A 1 246 ? -34.115 8.380 51.079 1.00 37.53 246 GLY A N 1
ATOM 1952 C CA . GLY A 1 246 ? -34.702 9.316 52.043 1.00 37.53 246 GLY A CA 1
ATOM 1953 C C . GLY A 1 246 ? -35.784 8.792 52.996 1.00 37.53 246 GLY A C 1
ATOM 1954 O O . GLY A 1 246 ? -36.975 8.891 52.715 1.00 37.53 246 GLY A O 1
ATOM 1955 N N . ILE A 1 247 ? -35.379 8.441 54.221 1.00 38.75 247 ILE A N 1
ATOM 1956 C CA . ILE A 1 247 ? -36.269 8.459 55.392 1.00 38.75 247 ILE A CA 1
ATOM 1957 C C . ILE A 1 247 ? -35.756 9.533 56.368 1.00 38.75 247 ILE A C 1
ATOM 1959 O O . ILE A 1 247 ? -34.600 9.457 56.798 1.00 38.75 247 ILE A O 1
ATOM 1963 N N . PRO A 1 248 ? -36.564 10.542 56.752 1.00 39.19 248 PRO A N 1
ATOM 1964 C CA . PRO A 1 248 ? -36.151 11.535 57.735 1.00 39.19 248 PRO A CA 1
ATOM 1965 C C . PRO A 1 248 ? -35.978 10.868 59.104 1.00 39.19 248 PRO A C 1
ATOM 1967 O O . PRO A 1 248 ? -36.917 10.277 59.641 1.00 39.19 248 PRO A O 1
ATOM 1970 N N . ARG A 1 249 ? -34.787 10.988 59.707 1.00 37.41 249 ARG A N 1
ATOM 1971 C CA . ARG A 1 249 ? -34.579 10.650 61.122 1.00 37.41 249 ARG A CA 1
ATOM 1972 C C . ARG A 1 249 ? -35.421 11.592 61.981 1.00 37.41 249 ARG A C 1
ATOM 1974 O O . ARG A 1 249 ? -35.018 12.720 62.256 1.00 37.41 249 ARG A O 1
ATOM 1981 N N . ALA A 1 250 ? -36.579 11.111 62.421 1.00 39.38 250 ALA A N 1
ATOM 1982 C CA . ALA A 1 250 ? -37.327 11.724 63.504 1.00 39.38 250 ALA A CA 1
ATOM 1983 C C . ALA A 1 250 ? -36.459 11.713 64.770 1.00 39.38 250 ALA A C 1
ATOM 1985 O O . ALA A 1 250 ? -36.049 10.661 65.265 1.00 39.38 250 ALA A O 1
ATOM 1986 N N . SER A 1 251 ? -36.162 12.904 65.281 1.00 44.06 251 SER A N 1
ATOM 1987 C CA . SER A 1 251 ? -35.559 13.094 66.589 1.00 44.06 251 SER A CA 1
ATOM 1988 C C . SER A 1 251 ? -36.563 12.663 67.659 1.00 44.06 251 SER A C 1
ATOM 1990 O O . SER A 1 251 ? -37.626 13.257 67.821 1.00 44.06 251 SER A O 1
ATOM 1992 N N . ARG A 1 252 ? -36.238 11.620 68.426 1.00 37.78 252 ARG A N 1
ATOM 1993 C CA . ARG A 1 252 ? -36.930 11.345 69.687 1.00 37.78 252 ARG A CA 1
ATOM 1994 C C . ARG A 1 252 ? -35.972 11.652 70.832 1.00 37.78 252 ARG A C 1
ATOM 1996 O O . ARG A 1 252 ? -35.167 10.820 71.231 1.00 37.78 252 ARG A O 1
ATOM 2003 N N . ARG A 1 253 ? -36.065 12.893 71.324 1.00 38.22 253 ARG A N 1
ATOM 2004 C CA . ARG A 1 253 ? -35.676 13.270 72.689 1.00 38.22 253 ARG A CA 1
ATOM 2005 C C . ARG A 1 253 ? -36.459 12.372 73.650 1.00 38.22 253 ARG A C 1
ATOM 2007 O O . ARG A 1 253 ? -37.685 12.418 73.636 1.00 38.22 253 ARG A O 1
ATOM 2014 N N . SER A 1 254 ? -35.777 11.595 74.483 1.00 37.03 254 SER A N 1
ATOM 2015 C CA . SER A 1 254 ? -36.348 11.104 75.738 1.00 37.03 254 SER A CA 1
ATOM 2016 C C . SER A 1 254 ? -35.684 11.865 76.875 1.00 37.03 254 SER A C 1
ATOM 2018 O O . SER A 1 254 ? -34.499 11.686 77.146 1.00 37.03 254 SER A O 1
ATOM 2020 N N . GLY A 1 255 ? -36.453 12.740 77.503 1.00 36.59 255 GLY A N 1
ATOM 2021 C CA . GLY A 1 255 ? -36.110 13.381 78.756 1.00 36.59 255 GLY A CA 1
ATOM 2022 C C . GLY A 1 255 ? -37.396 13.846 79.423 1.00 36.59 255 GLY A C 1
ATOM 2023 O O . GLY A 1 255 ? -38.248 14.411 78.739 1.00 36.59 255 GLY A O 1
ATOM 2024 N N . VAL A 1 256 ? -37.438 13.640 80.742 1.00 40.47 256 VAL A N 1
ATOM 2025 C CA . VAL A 1 256 ? -38.374 14.168 81.752 1.00 40.47 256 VAL A CA 1
ATOM 2026 C C . VAL A 1 256 ? -39.509 13.224 82.197 1.00 40.47 256 VAL A C 1
ATOM 2028 O O . VAL A 1 256 ? -40.560 13.125 81.575 1.00 40.47 256 VAL A O 1
ATOM 2031 N N . ASP A 1 257 ? -39.188 12.494 83.273 1.00 39.69 257 ASP A N 1
ATOM 2032 C CA . ASP A 1 257 ? -39.749 12.534 84.639 1.00 39.69 257 ASP A CA 1
ATOM 2033 C C . ASP A 1 257 ? -41.253 12.400 84.960 1.00 39.69 257 ASP A C 1
ATOM 2035 O O . ASP A 1 257 ? -42.096 13.190 84.550 1.00 39.69 257 ASP A O 1
ATOM 2039 N N . SER A 1 258 ? -41.471 11.492 85.928 1.00 39.88 258 SER A N 1
ATOM 2040 C CA . SER A 1 258 ? -42.290 11.600 87.153 1.00 39.88 258 SER A CA 1
ATOM 2041 C C . SER A 1 258 ? -43.808 11.798 87.060 1.00 39.88 258 SER A C 1
ATOM 2043 O O . SER A 1 258 ? -44.284 12.830 86.602 1.00 39.88 258 SER A O 1
ATOM 2045 N N . THR A 1 259 ? -44.566 10.866 87.655 1.00 39.91 259 THR A N 1
ATOM 2046 C CA . THR A 1 259 ? -45.415 11.039 88.866 1.00 39.91 259 THR A CA 1
ATOM 2047 C C . THR A 1 259 ? -46.495 9.949 88.937 1.00 39.91 259 THR A C 1
ATOM 2049 O O . THR A 1 259 ? -47.057 9.580 87.908 1.00 39.91 259 THR A O 1
ATOM 2052 N N . GLY A 1 260 ? -46.794 9.470 90.153 1.00 35.66 260 GLY A N 1
ATOM 2053 C CA . GLY A 1 260 ? -47.960 8.631 90.468 1.00 35.66 260 GLY A CA 1
ATOM 2054 C C . GLY A 1 260 ? -47.625 7.370 91.237 1.00 35.66 260 GLY A C 1
ATOM 2055 O O . GLY A 1 260 ? -47.503 6.322 90.571 1.00 35.66 260 GLY A O 1
#